Protein AF-A0A6C0LJW7-F1 (afdb_monomer_lite)

Radius of gyration: 18.23 Å; chains: 1; bounding box: 41×40×57 Å

Foldseek 3Di:
DDPVVVVVVVVVCVVPWPLVVLVVQLVQCVVQADLVLLLVLLQLLVQLVVVQDDPPSVVVNVVLNVVLVLLSCVVRAPQKDQDDDQLFGIDHVNATEHEEEDAAQDKTASDQAPPDDPDDRDPLPHKYKYFYSDWDQNDPAADPPPPDPDPDDDGSRDTQAGWIFIFTSVCCVPPFDADDDPGHRGMTHSVNVSVRSVVRVVSVSIDGRDNHPDNDNDDPVPSND

Sequence (225 aa):
MCQKSALILQNWWRRTSNIRELRKIHRYLSTSLSNEDLQDLSNKCHSITKHCKGDGAGLSGGTLIDMLLCCFLKEKLPLYCDYHDGESDMKICDIPLSQKKINGKSTIALDWSKNETTTSREHFTSDILIINLKTEKWWKKNPIQTKTNSNVKTTYNDTVPSGIYIIDKQFCKYFVKLSSNNKTNTLIESQYVYRMIKRSISQNLCIDLPAPNKSLVFNILNAFS

Organism: NCBI:txid1070528

Structure (mmCIF, N/CA/C/O backbone):
data_AF-A0A6C0LJW7-F1
#
_entry.id   AF-A0A6C0LJW7-F1
#
loop_
_atom_site.group_PDB
_atom_site.id
_atom_site.type_symbol
_atom_site.label_atom_id
_atom_site.label_alt_id
_atom_site.label_comp_id
_atom_site.label_asym_id
_atom_site.label_entity_id
_atom_site.label_seq_id
_atom_site.pdbx_PDB_ins_code
_atom_site.Cartn_x
_atom_site.Cartn_y
_atom_site.Cartn_z
_atom_site.occupancy
_atom_site.B_iso_or_equiv
_atom_site.auth_seq_id
_atom_site.auth_comp_id
_atom_site.auth_asym_id
_atom_site.auth_atom_id
_atom_site.pdbx_PDB_model_num
ATOM 1 N N . MET A 1 1 ? 2.694 13.597 -30.419 1.00 46.94 1 MET A N 1
ATOM 2 C CA . MET A 1 1 ? 2.384 12.148 -30.370 1.00 46.94 1 MET A CA 1
ATOM 3 C C . MET A 1 1 ? 0.874 11.974 -30.388 1.00 46.94 1 MET A C 1
ATOM 5 O O . MET A 1 1 ? 0.179 12.730 -29.726 1.00 46.94 1 MET A O 1
ATOM 9 N N . CYS A 1 2 ? 0.395 11.075 -31.247 1.00 43.31 2 CYS A N 1
ATOM 10 C CA . CYS A 1 2 ? -0.914 11.099 -31.902 1.00 43.31 2 CYS A CA 1
ATOM 11 C C . CYS A 1 2 ? -2.076 10.643 -30.995 1.00 43.31 2 CYS A C 1
ATOM 13 O O . CYS A 1 2 ? -1.965 9.625 -30.314 1.00 43.31 2 CYS A O 1
ATOM 15 N N . GLN A 1 3 ? -3.212 11.354 -31.027 1.00 47.19 3 GLN A N 1
ATOM 16 C CA . GLN A 1 3 ? -4.435 11.038 -30.263 1.00 47.19 3 GLN A CA 1
ATOM 17 C C . GLN A 1 3 ? -4.910 9.583 -30.445 1.00 47.19 3 GLN A C 1
ATOM 19 O O . GLN A 1 3 ? -5.425 8.991 -29.499 1.00 47.19 3 GLN A O 1
ATOM 24 N N . LYS A 1 4 ? -4.662 8.965 -31.611 1.00 45.06 4 LYS A N 1
ATOM 25 C CA . LYS A 1 4 ? -4.960 7.543 -31.866 1.00 45.06 4 LYS A CA 1
ATOM 26 C C . LYS A 1 4 ? -4.198 6.595 -30.934 1.00 45.06 4 LYS A C 1
ATOM 28 O O . LYS A 1 4 ? -4.789 5.653 -30.420 1.00 45.06 4 LYS A O 1
ATOM 33 N N . SER A 1 5 ? -2.920 6.861 -30.658 1.00 54.28 5 SER A N 1
ATOM 34 C CA . SER A 1 5 ? -2.103 6.039 -29.754 1.00 54.28 5 SER A CA 1
ATOM 35 C C . SER A 1 5 ? -2.593 6.134 -28.306 1.00 54.28 5 SER A C 1
ATOM 37 O O . SER A 1 5 ? -2.631 5.129 -27.604 1.00 54.28 5 SER A O 1
ATOM 39 N N . ALA A 1 6 ? -3.034 7.320 -27.873 1.00 57.59 6 ALA A N 1
ATOM 40 C CA . ALA A 1 6 ? -3.607 7.530 -26.543 1.00 57.59 6 ALA A CA 1
ATOM 41 C C . ALA A 1 6 ? -4.964 6.823 -26.371 1.00 57.59 6 ALA A C 1
ATOM 43 O O . ALA A 1 6 ? -5.229 6.261 -25.312 1.00 57.59 6 ALA A O 1
ATOM 44 N N . LEU A 1 7 ? -5.794 6.803 -27.419 1.00 52.91 7 LEU A N 1
ATOM 45 C CA . LEU A 1 7 ? -7.098 6.132 -27.420 1.00 52.91 7 LEU A CA 1
ATOM 46 C C . LEU A 1 7 ? -6.956 4.602 -27.446 1.00 52.91 7 LEU A C 1
ATOM 48 O O . LEU A 1 7 ? -7.665 3.901 -26.728 1.00 52.91 7 LEU A O 1
ATOM 52 N N . ILE A 1 8 ? -5.993 4.083 -28.217 1.00 57.12 8 ILE A N 1
ATOM 53 C CA . ILE A 1 8 ? -5.628 2.658 -28.224 1.00 57.12 8 ILE A CA 1
ATOM 54 C C . ILE A 1 8 ? -5.093 2.245 -26.852 1.00 57.12 8 ILE A C 1
ATOM 56 O O . ILE A 1 8 ? -5.547 1.242 -26.312 1.00 57.12 8 ILE A O 1
ATOM 60 N N . LEU A 1 9 ? -4.206 3.046 -26.248 1.00 57.34 9 LEU A N 1
ATOM 61 C CA . LEU A 1 9 ? -3.734 2.819 -24.884 1.00 57.34 9 LEU A CA 1
ATOM 62 C C . LEU A 1 9 ? -4.895 2.843 -23.888 1.00 57.34 9 LEU A C 1
ATOM 64 O O . LEU A 1 9 ? -5.023 1.905 -23.118 1.00 57.34 9 LEU A O 1
ATOM 68 N N . GLN A 1 10 ? -5.774 3.848 -23.907 1.00 61.75 10 GLN A N 1
ATOM 69 C CA . GLN A 1 10 ? -6.934 3.903 -23.006 1.00 61.75 10 GLN A CA 1
ATOM 70 C C . GLN A 1 10 ? -7.866 2.696 -23.159 1.00 61.75 10 GLN A C 1
ATOM 72 O O . GLN A 1 10 ? -8.328 2.154 -22.156 1.00 61.75 10 GLN A O 1
ATOM 77 N N . ASN A 1 11 ? -8.142 2.266 -24.390 1.00 57.81 11 ASN A N 1
ATOM 78 C CA . ASN A 1 11 ? -8.988 1.105 -24.655 1.00 57.81 11 ASN A CA 1
ATOM 79 C C . ASN A 1 11 ? -8.312 -0.201 -24.240 1.00 57.81 11 ASN A C 1
ATOM 81 O O . ASN A 1 11 ? -8.975 -1.084 -23.702 1.00 57.81 11 ASN A O 1
ATOM 85 N N . TRP A 1 12 ? -7.001 -0.310 -24.445 1.00 61.94 12 TRP A N 1
ATOM 86 C CA . TRP A 1 12 ? -6.202 -1.423 -23.957 1.00 61.94 12 TRP A CA 1
ATOM 87 C C . TRP A 1 12 ? -6.199 -1.451 -22.420 1.00 61.94 12 TRP A C 1
ATOM 89 O O . TRP A 1 12 ? -6.605 -2.456 -21.852 1.00 61.94 12 TRP A O 1
ATOM 99 N N . TRP A 1 13 ? -5.935 -0.322 -21.749 1.00 61.53 13 TRP A N 1
ATOM 100 C CA . TRP A 1 13 ? -6.026 -0.173 -20.289 1.00 61.53 13 TRP A CA 1
ATOM 101 C C . TRP A 1 13 ? -7.398 -0.553 -19.741 1.00 61.53 13 TRP A C 1
ATOM 103 O O . TRP A 1 13 ? -7.478 -1.246 -18.737 1.00 61.53 13 TRP A O 1
ATOM 113 N N . ARG A 1 14 ? -8.494 -0.139 -20.389 1.00 61.62 14 ARG A N 1
ATOM 114 C CA . ARG A 1 14 ? -9.849 -0.540 -19.970 1.00 61.62 14 ARG A CA 1
ATOM 115 C C . ARG A 1 14 ? -10.071 -2.052 -20.046 1.00 61.62 14 ARG A C 1
ATOM 117 O O . ARG A 1 14 ? -10.890 -2.560 -19.291 1.00 61.62 14 ARG A O 1
ATOM 124 N N . ARG A 1 15 ? -9.382 -2.745 -20.957 1.00 59.69 15 ARG A N 1
ATOM 125 C CA . ARG A 1 15 ? -9.491 -4.197 -21.159 1.00 59.69 15 ARG A CA 1
ATOM 126 C C . ARG A 1 15 ? -8.525 -4.998 -20.287 1.00 59.69 15 ARG A C 1
ATOM 128 O O . ARG A 1 15 ? -8.832 -6.142 -19.985 1.00 59.69 15 ARG A O 1
ATOM 135 N N . THR A 1 16 ? -7.387 -4.422 -19.901 1.00 62.44 16 THR A N 1
ATOM 136 C CA . THR A 1 16 ? -6.337 -5.118 -19.139 1.00 62.44 16 THR A CA 1
ATOM 137 C C . THR A 1 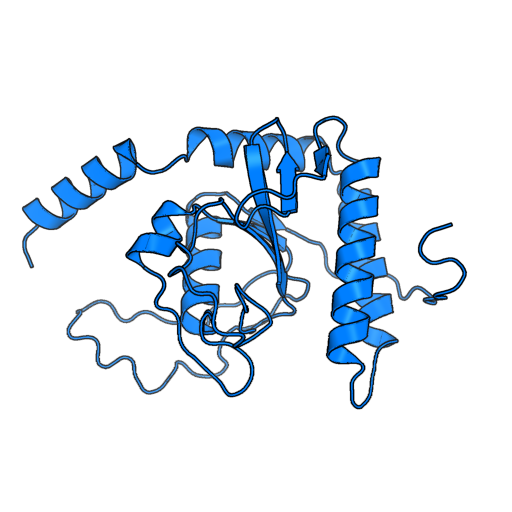16 ? -6.273 -4.733 -17.668 1.00 62.44 16 THR A C 1
ATOM 139 O O . THR A 1 16 ? -5.794 -5.533 -16.872 1.00 62.44 16 THR A O 1
ATOM 142 N N . SER A 1 17 ? -6.775 -3.556 -17.276 1.00 66.81 17 SER A N 1
ATOM 143 C CA . SER A 1 17 ? -6.827 -3.173 -15.863 1.00 66.81 17 SER A CA 1
ATOM 144 C C . SER A 1 17 ? -7.862 -4.010 -15.129 1.00 66.81 17 SER A C 1
ATOM 146 O O . SER A 1 17 ? -9.038 -4.035 -15.513 1.00 66.81 17 SER A O 1
ATOM 148 N N . ASN A 1 18 ? -7.460 -4.611 -14.016 1.00 80.75 18 ASN A N 1
ATOM 149 C CA . ASN A 1 18 ? -8.351 -5.399 -13.176 1.00 80.75 18 ASN A CA 1
ATOM 150 C C . ASN A 1 18 ? -9.152 -4.524 -12.194 1.00 80.75 18 ASN A C 1
ATOM 152 O O . ASN A 1 18 ? -9.339 -4.826 -11.017 1.00 80.75 18 ASN A O 1
ATOM 156 N N . ILE A 1 19 ? -9.623 -3.370 -12.673 1.00 87.81 19 ILE A N 1
ATOM 157 C CA . ILE A 1 19 ? -10.167 -2.306 -11.824 1.00 87.81 19 ILE A CA 1
ATOM 158 C C . ILE A 1 19 ? -11.397 -2.750 -11.021 1.00 87.81 19 ILE A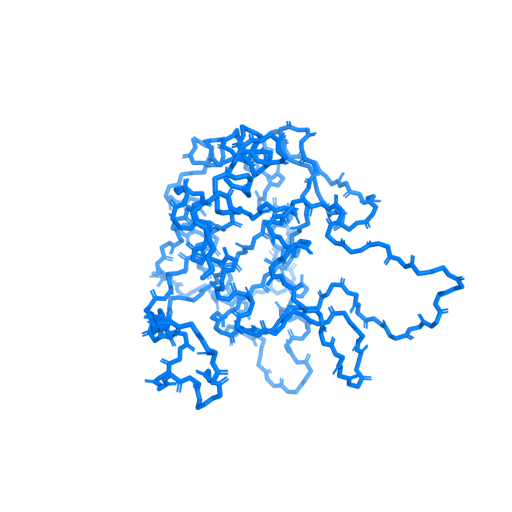 C 1
ATOM 160 O O . ILE A 1 19 ? -11.688 -2.189 -9.966 1.00 87.81 19 ILE A O 1
ATOM 164 N N . ARG A 1 20 ? -12.138 -3.751 -11.512 1.00 91.25 20 ARG A N 1
ATOM 165 C CA . ARG A 1 20 ? -13.297 -4.313 -10.813 1.00 91.25 20 ARG A CA 1
ATOM 166 C C . ARG A 1 20 ? -12.874 -5.058 -9.549 1.00 91.25 20 ARG A C 1
ATOM 168 O O . ARG A 1 20 ? -13.506 -4.859 -8.515 1.00 91.25 20 ARG A O 1
ATOM 175 N N . GLU A 1 21 ? -11.825 -5.870 -9.623 1.00 94.38 21 GLU A N 1
ATOM 176 C CA . GLU A 1 21 ? -11.289 -6.598 -8.470 1.00 94.38 21 GLU A CA 1
ATOM 177 C C . GLU A 1 21 ? -10.650 -5.644 -7.462 1.00 94.38 21 GLU A C 1
ATOM 179 O O . GLU A 1 21 ? -10.971 -5.711 -6.278 1.00 94.38 21 GLU A O 1
ATOM 184 N N . LEU A 1 22 ? -9.883 -4.651 -7.923 1.00 96.19 22 LEU A N 1
ATOM 185 C CA . LEU A 1 22 ? -9.313 -3.639 -7.023 1.00 96.19 22 LEU A CA 1
ATOM 186 C C . LEU A 1 22 ? -10.398 -2.846 -6.284 1.00 96.19 22 LEU A C 1
ATOM 188 O O . LEU A 1 22 ? -10.276 -2.578 -5.092 1.00 96.19 22 LEU A O 1
ATOM 192 N N . ARG A 1 23 ? -11.503 -2.512 -6.965 1.00 96.81 23 ARG A N 1
ATOM 193 C CA . ARG A 1 23 ? -12.669 -1.875 -6.331 1.00 96.81 23 ARG A CA 1
ATOM 194 C C . ARG A 1 23 ? -13.400 -2.800 -5.362 1.00 96.81 23 ARG A C 1
ATOM 196 O O . ARG A 1 23 ? -13.980 -2.303 -4.401 1.00 96.81 23 ARG A O 1
ATOM 203 N N . LYS A 1 24 ? -13.403 -4.114 -5.609 1.00 97.56 24 LYS A N 1
ATOM 204 C CA . LYS A 1 24 ? -13.954 -5.113 -4.679 1.00 97.56 24 LYS A CA 1
ATOM 205 C C . LYS A 1 24 ? -13.145 -5.110 -3.382 1.00 97.56 24 LYS A C 1
ATOM 207 O O . LYS A 1 24 ? -13.746 -4.980 -2.322 1.00 97.56 24 LYS A O 1
ATOM 212 N N . ILE A 1 25 ? -11.813 -5.161 -3.481 1.00 97.88 25 ILE A N 1
ATOM 213 C CA . ILE A 1 25 ? -10.903 -5.068 -2.328 1.00 97.88 25 ILE A CA 1
ATOM 214 C C . ILE A 1 25 ? -11.101 -3.737 -1.599 1.00 97.88 25 ILE A C 1
ATOM 216 O O . ILE A 1 25 ? -11.331 -3.736 -0.395 1.00 97.88 25 ILE A O 1
ATOM 220 N N . HIS A 1 26 ? -11.063 -2.613 -2.326 1.00 98.25 26 HIS A N 1
ATOM 221 C CA . HIS A 1 26 ? -11.232 -1.275 -1.748 1.00 98.25 26 HIS A CA 1
ATOM 222 C C . HIS A 1 26 ? -12.528 -1.167 -0.953 1.00 98.25 26 HIS A C 1
ATOM 224 O O . HIS A 1 26 ? -12.493 -0.840 0.228 1.00 98.25 26 HIS A O 1
ATOM 230 N N . ARG A 1 27 ? -13.658 -1.528 -1.574 1.00 98.19 27 ARG A N 1
ATOM 231 C CA . ARG A 1 27 ? -14.965 -1.501 -0.917 1.00 98.19 27 ARG A CA 1
ATOM 232 C C . ARG A 1 27 ? -14.972 -2.368 0.333 1.00 98.19 27 ARG A C 1
ATOM 234 O O . ARG A 1 27 ? -15.450 -1.905 1.357 1.00 98.19 27 ARG A O 1
ATOM 241 N N . TYR A 1 28 ? -14.458 -3.592 0.235 1.00 98.38 28 TYR A N 1
ATOM 242 C CA . TYR A 1 28 ? -14.438 -4.525 1.354 1.00 98.38 28 TYR A CA 1
ATOM 243 C C . TYR A 1 28 ? -13.650 -3.959 2.537 1.00 98.38 28 TYR A C 1
ATOM 245 O O . TYR A 1 28 ? -14.194 -3.854 3.631 1.00 98.38 28 TYR A O 1
ATOM 253 N N . LEU A 1 29 ? -12.426 -3.483 2.295 1.00 97.88 29 LEU A N 1
ATOM 254 C CA . LEU A 1 29 ? -11.612 -2.826 3.316 1.00 97.88 29 LEU A CA 1
ATOM 255 C C . LEU A 1 29 ? -12.327 -1.608 3.921 1.00 97.88 29 LEU A C 1
ATOM 257 O O . LEU A 1 29 ? -12.378 -1.485 5.139 1.00 97.88 29 LEU A O 1
ATOM 261 N N . SER A 1 30 ? -12.922 -0.740 3.095 1.00 97.25 30 SER A N 1
ATOM 262 C CA . SER A 1 30 ? -13.644 0.451 3.571 1.00 97.25 30 SER A CA 1
ATOM 263 C C . SER A 1 30 ? -14.890 0.132 4.398 1.00 97.25 30 SER A C 1
ATOM 265 O O . SER A 1 30 ? -15.284 0.946 5.224 1.00 97.25 30 SER A O 1
ATOM 267 N N . THR A 1 31 ? -15.539 -1.012 4.168 1.00 97.06 31 THR A N 1
ATOM 268 C CA . THR A 1 31 ? -16.729 -1.424 4.932 1.00 97.06 31 THR A CA 1
ATOM 269 C C . THR A 1 31 ? -16.401 -2.269 6.157 1.00 97.06 31 THR A C 1
ATOM 271 O O . THR A 1 31 ? -17.203 -2.317 7.082 1.00 97.06 31 THR A O 1
ATOM 274 N N . SER A 1 32 ? -15.262 -2.965 6.150 1.00 97.69 32 SER A N 1
ATOM 275 C CA . SER A 1 32 ? -14.865 -3.885 7.220 1.00 97.69 32 SER A CA 1
ATOM 276 C C . SER A 1 32 ? -13.960 -3.245 8.266 1.00 97.69 32 SER A C 1
ATOM 278 O O . SER A 1 32 ? -13.944 -3.712 9.397 1.00 97.69 32 SER A O 1
ATOM 280 N N . LEU A 1 33 ? -13.216 -2.194 7.913 1.00 97.44 33 LEU A N 1
ATOM 281 C CA . LEU A 1 33 ? -12.341 -1.486 8.844 1.00 97.44 33 LEU A CA 1
ATOM 282 C C . LEU A 1 33 ? -13.031 -0.220 9.344 1.00 97.44 33 LEU A C 1
ATOM 284 O O . LEU A 1 33 ? -13.301 0.697 8.567 1.00 97.44 33 LEU A O 1
ATOM 288 N N . SER A 1 34 ? -13.297 -0.156 10.646 1.00 97.12 34 SER A N 1
ATOM 289 C CA . SER A 1 34 ? -13.817 1.060 11.264 1.00 97.12 34 SER A CA 1
ATOM 290 C C . SER A 1 34 ? -12.721 2.123 11.410 1.00 97.12 34 SER A C 1
ATOM 292 O O . SER A 1 34 ? -11.521 1.837 11.374 1.00 97.12 34 SER A O 1
ATOM 294 N N . ASN A 1 35 ? -13.127 3.372 11.651 1.00 96.31 35 ASN A N 1
ATOM 295 C CA . ASN A 1 35 ? -12.178 4.437 11.987 1.00 96.31 35 ASN A CA 1
ATOM 296 C C . ASN A 1 35 ? -11.377 4.121 13.261 1.00 96.31 35 ASN A C 1
ATOM 298 O O . ASN A 1 35 ? -10.219 4.521 13.362 1.00 96.31 35 ASN A O 1
ATOM 302 N N . GLU A 1 36 ? -11.969 3.402 14.220 1.00 96.81 36 GLU A N 1
ATOM 303 C CA . GLU A 1 36 ? -11.284 2.980 15.445 1.00 96.81 36 GLU A CA 1
ATOM 304 C C . GLU A 1 36 ? -10.198 1.942 15.147 1.00 96.81 36 GLU A C 1
ATOM 306 O O . GLU A 1 36 ? -9.080 2.084 15.641 1.00 96.81 36 GLU A O 1
ATOM 311 N N . ASP A 1 37 ? -10.476 0.974 14.267 1.00 96.69 37 ASP A N 1
ATOM 312 C CA . ASP A 1 37 ? -9.492 -0.024 13.827 1.00 96.69 37 ASP A CA 1
ATOM 313 C C . ASP A 1 37 ? -8.306 0.642 13.113 1.00 96.69 37 ASP A C 1
ATOM 315 O O . ASP A 1 37 ? -7.143 0.350 13.399 1.00 96.69 37 ASP A O 1
ATOM 319 N N . LEU A 1 38 ? -8.586 1.587 12.209 1.00 97.19 38 LEU A N 1
ATOM 320 C CA . LEU A 1 38 ? -7.553 2.339 11.491 1.00 97.19 38 LEU A CA 1
ATOM 321 C C . LEU A 1 38 ? -6.735 3.235 12.436 1.00 97.19 38 LEU A C 1
ATOM 323 O O . LEU A 1 38 ? -5.521 3.383 12.268 1.00 97.19 38 LEU A O 1
ATOM 327 N N . GLN A 1 39 ? -7.376 3.820 13.449 1.00 96.88 39 GLN A N 1
ATOM 328 C CA . GLN A 1 39 ? -6.701 4.623 14.465 1.00 96.88 39 GLN A CA 1
ATOM 329 C C . GLN A 1 39 ? -5.795 3.775 15.362 1.00 96.88 39 GLN A C 1
ATOM 331 O O . GLN A 1 39 ? -4.670 4.195 15.656 1.00 96.88 39 GLN A O 1
ATOM 336 N N . ASP A 1 40 ? -6.259 2.599 15.782 1.00 94.50 40 ASP A N 1
ATOM 337 C CA . ASP A 1 40 ? -5.474 1.643 16.559 1.00 94.50 40 ASP A CA 1
ATOM 338 C C . ASP A 1 40 ? -4.252 1.161 15.768 1.00 94.50 40 ASP A C 1
ATOM 340 O O . ASP A 1 40 ? -3.122 1.247 16.261 1.00 94.50 40 ASP A O 1
ATOM 344 N N . LEU A 1 41 ? -4.446 0.788 14.499 1.00 95.31 41 LEU A N 1
ATOM 345 C CA . LEU A 1 41 ? -3.353 0.403 13.611 1.00 95.31 41 LEU A CA 1
ATOM 346 C C . LEU A 1 41 ? -2.306 1.520 13.484 1.00 95.31 41 LEU A C 1
ATOM 348 O O . LEU A 1 41 ? -1.104 1.274 13.621 1.00 95.31 41 LEU A O 1
ATOM 352 N N . SER A 1 42 ? -2.753 2.759 13.261 1.00 95.56 42 SER A N 1
ATOM 353 C CA . SER A 1 42 ? -1.883 3.938 13.167 1.00 95.56 42 SER A CA 1
ATOM 354 C C . SER A 1 42 ? -1.052 4.144 14.439 1.00 95.56 42 SER A C 1
ATOM 356 O O . SER A 1 42 ? 0.172 4.301 14.374 1.00 95.56 42 SER A O 1
ATOM 358 N N . ASN A 1 43 ? -1.685 4.054 15.613 1.00 94.62 43 ASN A N 1
ATOM 359 C CA . ASN A 1 43 ? -1.020 4.197 16.909 1.00 94.62 43 ASN A CA 1
ATOM 360 C C . ASN A 1 43 ? 0.014 3.082 17.160 1.00 94.62 43 ASN A C 1
ATOM 362 O O . ASN A 1 43 ? 1.133 3.369 17.603 1.00 94.62 43 ASN A O 1
ATOM 366 N N . LYS A 1 44 ? -0.318 1.823 16.842 1.00 93.38 44 LYS A N 1
ATOM 367 C CA . LYS A 1 44 ? 0.587 0.670 16.991 1.00 93.38 44 LYS A CA 1
ATOM 368 C C . LYS A 1 44 ? 1.800 0.775 16.062 1.00 93.38 44 LYS A C 1
ATOM 370 O O . LYS A 1 44 ? 2.939 0.701 16.528 1.00 93.38 44 LYS A O 1
ATOM 375 N N . CYS A 1 45 ? 1.584 1.060 14.777 1.00 93.12 45 CYS A N 1
ATOM 376 C CA . CYS A 1 45 ? 2.656 1.280 13.799 1.00 93.12 45 CYS A CA 1
ATOM 377 C C . CYS A 1 45 ? 3.583 2.441 14.194 1.00 93.12 45 CYS A C 1
ATOM 379 O O . CYS A 1 45 ? 4.812 2.344 14.073 1.00 93.12 45 CYS A O 1
ATOM 381 N N . HIS A 1 46 ? 3.007 3.541 14.688 1.00 91.88 46 HIS A N 1
ATOM 382 C CA . HIS A 1 46 ? 3.772 4.685 15.173 1.00 91.88 46 HIS A CA 1
ATOM 383 C C . HIS A 1 46 ? 4.639 4.316 16.385 1.00 91.88 46 HIS A C 1
ATOM 385 O O . HIS A 1 46 ? 5.811 4.692 16.439 1.00 91.88 46 HIS A O 1
ATOM 391 N N . SER A 1 47 ? 4.093 3.542 17.325 1.00 91.06 47 SER A N 1
ATOM 392 C CA . SER A 1 47 ? 4.821 3.075 18.507 1.00 91.06 47 SER A CA 1
ATOM 393 C C . SER A 1 47 ? 6.023 2.195 18.138 1.00 91.06 47 SER A C 1
ATOM 395 O O . SER A 1 47 ? 7.136 2.475 18.592 1.00 91.06 47 SER A O 1
ATOM 397 N N . ILE A 1 48 ? 5.849 1.230 17.223 1.00 90.69 48 ILE A N 1
ATOM 398 C CA . ILE A 1 48 ? 6.954 0.398 16.709 1.00 90.69 48 ILE A CA 1
ATOM 399 C C . ILE A 1 48 ? 8.029 1.277 16.062 1.00 90.69 48 ILE A C 1
ATOM 401 O O . ILE A 1 48 ? 9.205 1.187 16.407 1.00 90.69 48 ILE A O 1
ATOM 405 N N . THR A 1 49 ? 7.626 2.188 15.172 1.00 88.31 49 THR A N 1
ATOM 406 C CA . THR A 1 49 ? 8.555 3.094 14.473 1.00 88.31 49 THR A CA 1
ATOM 407 C C . THR A 1 49 ? 9.334 3.986 15.448 1.00 88.31 49 THR A C 1
ATOM 409 O O . THR A 1 49 ? 10.497 4.310 15.213 1.00 88.31 49 THR A O 1
ATOM 412 N N . LYS A 1 50 ? 8.711 4.397 16.559 1.00 87.19 50 LYS A N 1
ATOM 413 C CA . LYS A 1 50 ? 9.350 5.214 17.598 1.00 87.19 50 LYS A CA 1
ATOM 414 C C . LYS A 1 50 ? 10.326 4.407 18.458 1.00 87.19 50 LYS A C 1
ATOM 416 O O . LYS A 1 50 ? 11.314 4.986 18.912 1.00 87.19 50 LYS A O 1
ATOM 421 N N . HIS A 1 51 ? 10.045 3.127 18.691 1.00 85.81 51 HIS A N 1
ATOM 422 C CA . HIS A 1 51 ? 10.852 2.245 19.532 1.00 85.81 51 HIS A CA 1
ATOM 423 C C . HIS A 1 51 ? 12.055 1.655 18.778 1.00 85.81 51 HIS A C 1
ATOM 425 O O . HIS A 1 51 ? 13.166 1.640 19.301 1.00 85.81 51 HIS A O 1
ATOM 431 N N . CYS A 1 52 ? 11.868 1.238 17.524 1.00 83.94 52 CYS A N 1
ATOM 432 C CA . CYS A 1 52 ? 12.922 0.669 16.684 1.00 83.94 52 CYS A CA 1
ATOM 433 C C . CYS A 1 52 ? 13.819 1.767 16.081 1.00 83.94 52 CYS A C 1
ATOM 435 O O . CYS A 1 52 ? 13.667 2.145 14.918 1.00 83.94 52 CYS A O 1
ATOM 437 N N . LYS A 1 53 ? 14.765 2.281 16.875 1.00 80.69 53 LYS A N 1
ATOM 438 C CA . LYS A 1 53 ? 15.771 3.279 16.466 1.00 80.69 53 LYS A CA 1
ATOM 439 C C . LYS A 1 53 ? 17.192 2.718 16.572 1.00 80.69 53 LYS A C 1
ATOM 441 O O . LYS A 1 53 ? 17.453 1.873 17.419 1.00 80.69 53 LYS A O 1
ATOM 446 N N . GLY A 1 54 ? 18.105 3.242 15.754 1.00 75.31 54 GLY A N 1
ATOM 447 C CA . GLY A 1 54 ? 19.522 2.854 15.733 1.00 75.31 54 GLY A CA 1
ATOM 4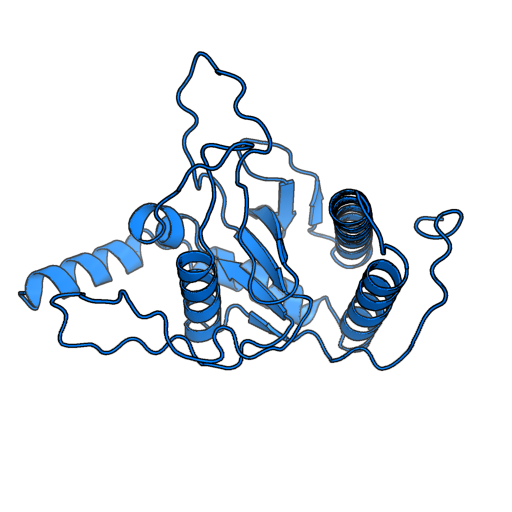48 C C . GLY A 1 54 ? 19.917 2.049 14.493 1.00 75.31 54 GLY A C 1
ATOM 449 O O . GLY A 1 54 ? 19.090 1.783 13.615 1.00 75.31 54 GLY A O 1
ATOM 450 N N . ASP A 1 55 ? 21.195 1.680 14.418 1.00 67.62 55 ASP A N 1
ATOM 451 C CA . ASP A 1 55 ? 21.738 0.908 13.300 1.00 67.62 55 ASP A CA 1
ATOM 452 C C . ASP A 1 55 ? 21.123 -0.498 13.254 1.00 67.62 55 ASP A C 1
ATOM 454 O O . ASP A 1 55 ? 20.948 -1.162 14.271 1.00 67.62 55 ASP A O 1
ATOM 458 N N . GLY A 1 56 ? 20.718 -0.940 12.060 1.00 66.56 56 GLY A N 1
ATOM 459 C CA . GLY A 1 56 ? 20.035 -2.226 11.855 1.00 66.56 56 GLY A CA 1
ATOM 460 C C . GLY A 1 56 ? 18.544 -2.250 12.232 1.00 66.56 56 GLY A C 1
ATOM 461 O O . GLY A 1 56 ? 17.804 -3.082 11.709 1.00 66.56 56 GLY A O 1
ATOM 462 N N . ALA A 1 57 ? 18.055 -1.291 13.028 1.00 75.94 57 ALA A N 1
ATOM 463 C CA . ALA A 1 57 ? 16.670 -1.269 13.518 1.00 75.94 57 ALA A CA 1
ATOM 464 C C . ALA A 1 57 ? 15.609 -1.076 12.416 1.00 75.94 57 ALA A C 1
ATOM 466 O O . ALA A 1 57 ? 14.443 -1.419 12.610 1.00 75.94 57 ALA A O 1
ATOM 467 N N . GLY A 1 58 ? 16.000 -0.556 11.247 1.00 74.62 58 GLY A N 1
ATOM 468 C CA . GLY A 1 58 ? 15.091 -0.343 10.118 1.00 74.62 58 GLY A CA 1
ATOM 469 C C . GLY A 1 58 ? 14.492 -1.635 9.554 1.00 74.62 58 GLY A C 1
ATOM 470 O O . GLY A 1 58 ? 13.314 -1.644 9.203 1.00 74.62 58 GLY A O 1
ATOM 471 N N . LEU A 1 59 ? 15.270 -2.726 9.503 1.00 78.31 59 LEU A N 1
ATOM 472 C CA . LEU A 1 59 ? 14.775 -4.034 9.053 1.00 78.31 59 LEU A CA 1
ATOM 473 C C . LEU A 1 59 ? 13.867 -4.661 10.111 1.00 78.31 59 LEU A C 1
ATOM 475 O O . LEU A 1 59 ? 12.748 -5.039 9.789 1.00 78.31 59 LEU A O 1
ATOM 479 N N . SER A 1 60 ? 14.294 -4.671 11.376 1.00 83.00 60 SER A N 1
ATOM 480 C CA . SER A 1 60 ? 13.504 -5.230 12.478 1.00 83.00 60 SER A CA 1
ATOM 481 C C . SER A 1 60 ? 12.167 -4.503 12.663 1.00 83.00 60 SER A C 1
ATOM 483 O O . SER A 1 60 ? 11.127 -5.141 12.781 1.00 83.00 60 SER A O 1
ATOM 485 N N . GLY A 1 61 ? 12.158 -3.165 12.609 1.00 85.69 61 GLY A N 1
ATOM 486 C CA . GLY A 1 61 ? 10.919 -2.378 12.610 1.00 85.69 61 GLY A CA 1
ATOM 487 C C . GLY A 1 61 ? 10.096 -2.544 11.325 1.00 85.69 61 GLY A C 1
ATOM 488 O O . GLY A 1 61 ? 8.883 -2.352 11.328 1.00 85.69 61 GLY A O 1
ATOM 489 N N . GLY A 1 62 ? 10.741 -2.908 10.212 1.00 86.25 62 GLY A N 1
ATOM 490 C CA . GLY A 1 62 ? 10.113 -3.459 9.008 1.00 86.25 62 GLY A CA 1
ATOM 491 C C . GLY A 1 62 ? 9.249 -4.665 9.338 1.00 86.25 62 GLY A C 1
ATOM 492 O O . GLY A 1 62 ? 8.025 -4.571 9.312 1.00 86.25 62 GLY A O 1
ATOM 493 N N . THR A 1 63 ? 9.922 -5.735 9.747 1.00 88.44 63 THR A N 1
ATOM 494 C CA . THR A 1 63 ? 9.344 -7.043 10.048 1.00 88.44 63 THR A CA 1
ATOM 495 C C . THR A 1 63 ? 8.256 -6.984 11.114 1.00 88.44 63 THR A C 1
ATOM 497 O O . THR A 1 63 ? 7.196 -7.564 10.922 1.00 88.44 63 THR A O 1
ATOM 500 N N . LEU A 1 64 ? 8.462 -6.249 12.213 1.00 90.50 64 LEU A N 1
ATOM 501 C CA . LEU A 1 64 ? 7.456 -6.134 13.276 1.00 90.50 64 LEU A CA 1
ATOM 502 C C . LEU A 1 64 ? 6.161 -5.476 12.790 1.00 90.50 64 LEU A C 1
ATOM 504 O O . LEU A 1 64 ? 5.075 -5.874 13.204 1.00 90.50 64 LEU A O 1
ATOM 508 N N . ILE A 1 65 ? 6.268 -4.477 11.911 1.00 91.50 65 ILE A N 1
ATOM 509 C CA . ILE A 1 65 ? 5.091 -3.841 11.318 1.00 91.50 65 ILE A CA 1
ATOM 510 C C . ILE A 1 65 ? 4.419 -4.793 10.330 1.00 91.50 65 ILE A C 1
ATOM 512 O O . ILE A 1 65 ? 3.199 -4.883 10.340 1.00 91.50 65 ILE A O 1
ATOM 516 N N . ASP A 1 66 ? 5.182 -5.522 9.516 1.00 89.81 66 ASP A N 1
ATOM 517 C CA . ASP A 1 66 ? 4.605 -6.492 8.580 1.00 89.81 66 ASP A CA 1
ATOM 518 C C . ASP A 1 66 ? 3.849 -7.604 9.329 1.00 89.81 66 ASP A C 1
ATOM 520 O O . ASP A 1 66 ? 2.718 -7.919 8.968 1.00 89.81 66 ASP A O 1
ATOM 524 N N . MET A 1 67 ? 4.405 -8.112 10.436 1.00 90.31 67 MET A N 1
ATOM 525 C CA . MET A 1 67 ? 3.726 -9.065 11.325 1.00 90.31 67 MET A CA 1
ATOM 526 C C . MET A 1 67 ? 2.447 -8.480 11.935 1.00 90.31 67 MET A C 1
ATOM 528 O O . MET A 1 67 ? 1.397 -9.118 11.883 1.00 90.31 67 MET A O 1
ATOM 532 N N . LEU A 1 68 ? 2.517 -7.256 12.477 1.00 93.12 68 LEU A N 1
ATOM 533 C CA . LEU A 1 68 ? 1.350 -6.550 13.015 1.00 93.12 68 LEU A CA 1
ATOM 534 C C . LEU A 1 68 ? 0.247 -6.421 11.957 1.00 93.12 68 LEU A C 1
ATOM 536 O O . LEU A 1 68 ? -0.922 -6.628 12.267 1.00 93.12 68 LEU A O 1
ATOM 540 N N . LEU A 1 69 ? 0.616 -6.079 10.722 1.00 93.00 69 LEU A N 1
ATOM 541 C CA . LEU A 1 69 ? -0.318 -5.932 9.612 1.00 93.00 69 LEU A CA 1
ATOM 542 C C . LEU A 1 69 ? -0.994 -7.255 9.260 1.00 93.00 69 LEU A C 1
ATOM 544 O O . LEU A 1 69 ? -2.216 -7.277 9.147 1.00 93.00 69 LEU A O 1
ATOM 548 N N . CYS A 1 70 ? -0.241 -8.352 9.156 1.00 92.12 70 CYS A N 1
ATOM 549 C CA . CYS A 1 70 ? -0.823 -9.668 8.893 1.00 92.12 70 CYS A CA 1
ATOM 550 C C . CYS A 1 70 ? -1.806 -10.079 10.000 1.00 92.12 70 CYS A C 1
ATOM 552 O O . CYS A 1 70 ? -2.924 -10.495 9.703 1.00 92.12 70 CYS A O 1
ATOM 554 N N . CYS A 1 71 ? -1.437 -9.903 11.276 1.00 92.94 71 CYS A N 1
ATOM 555 C CA . CYS A 1 71 ? -2.330 -10.180 12.406 1.00 92.94 71 CYS A CA 1
ATOM 556 C C . CYS A 1 71 ? -3.596 -9.315 12.360 1.00 92.94 71 CYS A C 1
ATOM 558 O O . CYS A 1 71 ? -4.701 -9.841 12.463 1.00 92.94 71 CYS A O 1
ATOM 560 N N . PHE A 1 72 ? -3.440 -8.006 12.149 1.00 94.81 72 PHE A N 1
ATOM 561 C CA . PHE A 1 72 ? -4.550 -7.059 12.065 1.00 94.81 72 PHE A CA 1
ATOM 562 C C . PHE A 1 72 ? -5.519 -7.409 10.931 1.00 94.81 72 PHE A C 1
ATOM 564 O O . PHE A 1 72 ? -6.728 -7.463 11.143 1.00 94.81 72 PHE A O 1
ATOM 571 N N . LEU A 1 73 ? -5.004 -7.673 9.726 1.00 95.06 73 LEU A N 1
ATOM 572 C CA . LEU A 1 73 ? -5.839 -8.020 8.578 1.00 95.06 73 LEU A CA 1
ATOM 573 C C . LEU A 1 73 ? -6.556 -9.353 8.807 1.00 95.06 73 LEU A C 1
ATOM 575 O O . LEU A 1 73 ? -7.752 -9.440 8.553 1.00 95.06 73 LEU A O 1
ATOM 579 N N . LYS A 1 74 ? -5.866 -10.357 9.354 1.00 95.19 74 LYS A N 1
ATOM 580 C CA . LYS A 1 74 ? -6.458 -11.659 9.684 1.00 95.19 74 LYS A CA 1
ATOM 581 C C . LYS A 1 74 ? -7.568 -11.564 10.729 1.00 95.19 74 LYS A C 1
ATOM 583 O O . LYS A 1 74 ? -8.577 -12.249 10.602 1.00 95.19 74 LYS A O 1
ATOM 588 N N . GLU A 1 75 ? -7.391 -10.725 11.746 1.00 95.44 75 GLU A N 1
ATOM 589 C CA . GLU A 1 75 ? -8.392 -10.502 12.793 1.00 95.44 75 GLU A CA 1
ATOM 590 C C . GLU A 1 75 ? -9.617 -9.749 12.253 1.00 95.44 75 GLU A C 1
ATOM 592 O O . GLU A 1 75 ? -10.755 -10.117 12.538 1.00 95.44 75 GLU A O 1
ATOM 597 N N . LYS A 1 76 ? -9.394 -8.687 11.470 1.00 96.12 76 LYS A N 1
ATOM 598 C CA . LYS A 1 76 ? -10.455 -7.751 11.068 1.00 96.12 76 LYS A CA 1
ATOM 599 C C . LYS A 1 76 ? -11.171 -8.130 9.778 1.00 96.12 76 LYS A C 1
ATOM 601 O O . LYS A 1 76 ? -12.275 -7.645 9.534 1.00 96.12 76 LYS A O 1
ATOM 606 N N . LEU A 1 77 ? -10.569 -8.965 8.934 1.00 97.00 77 LEU A N 1
ATOM 607 C CA . LEU A 1 77 ? -11.081 -9.271 7.601 1.00 97.00 77 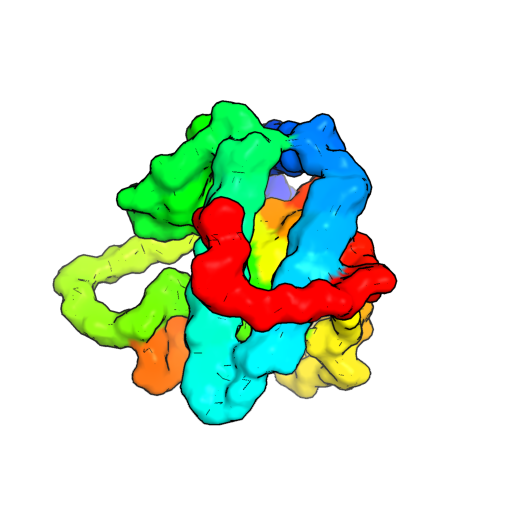LEU A CA 1
ATOM 608 C C . LEU A 1 77 ? -11.364 -10.774 7.455 1.00 97.00 77 LEU A C 1
ATOM 610 O O . LEU A 1 77 ? -10.466 -11.538 7.116 1.00 97.00 77 LEU A O 1
ATOM 614 N N . PRO A 1 78 ? -12.624 -11.222 7.598 1.00 96.69 78 PRO A N 1
ATOM 615 C CA . PRO A 1 78 ? -12.987 -12.630 7.407 1.00 96.69 78 PRO A CA 1
ATOM 616 C C . PRO A 1 78 ? -12.603 -13.242 6.048 1.00 96.69 78 PRO A C 1
ATOM 618 O O . PRO A 1 78 ? -12.474 -14.456 5.934 1.00 96.69 78 PRO A O 1
ATOM 621 N N . LEU A 1 79 ? -12.454 -12.422 5.001 1.00 97.25 79 LEU A N 1
ATOM 622 C CA . LEU A 1 79 ? -12.055 -12.855 3.654 1.00 97.25 79 LEU A CA 1
ATOM 623 C C . LEU A 1 79 ? -10.557 -12.656 3.375 1.00 97.25 79 LEU A C 1
ATOM 625 O O . LEU A 1 79 ? -10.161 -12.648 2.205 1.00 97.25 79 LEU A O 1
ATOM 629 N N . TYR A 1 80 ? -9.754 -12.437 4.415 1.00 97.75 80 TYR A N 1
ATOM 630 C CA . TYR A 1 80 ? -8.299 -12.457 4.347 1.00 97.75 80 TYR A CA 1
ATOM 631 C C . TYR A 1 80 ? -7.774 -13.885 4.527 1.00 97.75 80 TYR A C 1
ATOM 633 O O . TYR A 1 80 ? -8.246 -14.627 5.390 1.00 97.75 80 TYR A O 1
ATOM 641 N N . CYS A 1 81 ? -6.743 -14.250 3.769 1.00 96.50 81 CYS A N 1
ATOM 642 C CA . CYS A 1 81 ? -5.893 -15.389 4.099 1.00 96.50 81 CYS A CA 1
ATOM 643 C C . CYS A 1 81 ? -4.448 -15.178 3.638 1.00 96.50 81 CYS A C 1
ATOM 645 O O . CYS A 1 81 ? -4.185 -14.441 2.684 1.00 96.50 81 CYS A O 1
ATOM 647 N N . ASP A 1 82 ? -3.520 -15.857 4.312 1.00 96.06 82 ASP A N 1
ATOM 648 C CA . ASP A 1 82 ? -2.117 -15.911 3.906 1.00 96.06 82 ASP A CA 1
ATOM 649 C C . ASP A 1 82 ? -2.008 -16.670 2.568 1.00 96.06 82 ASP A C 1
ATOM 651 O O . ASP A 1 82 ? -2.654 -17.706 2.375 1.00 96.06 82 ASP A O 1
ATOM 655 N N . TYR A 1 83 ? -1.230 -16.145 1.619 1.00 95.19 83 TYR A N 1
ATOM 656 C CA . TYR A 1 83 ? -1.109 -16.716 0.275 1.00 95.19 83 TYR A CA 1
ATOM 657 C C . TYR A 1 83 ? 0.266 -16.405 -0.315 1.00 95.19 83 TYR A C 1
ATOM 659 O O . TYR A 1 83 ? 0.528 -15.273 -0.705 1.00 95.19 83 TYR A O 1
ATOM 667 N N . HIS A 1 84 ? 1.128 -17.417 -0.406 1.00 92.19 84 HIS A N 1
ATOM 668 C CA . HIS A 1 84 ? 2.532 -17.266 -0.800 1.00 92.19 84 HIS A CA 1
ATOM 669 C C . HIS A 1 84 ? 2.804 -17.915 -2.158 1.00 92.19 84 HIS A C 1
ATOM 671 O O . HIS A 1 84 ? 3.423 -18.974 -2.246 1.00 92.19 84 HIS A O 1
ATOM 677 N N . ASP A 1 85 ? 2.312 -17.278 -3.218 1.00 89.00 85 ASP A N 1
ATOM 678 C CA . ASP A 1 85 ? 2.530 -17.705 -4.601 1.00 89.00 85 ASP A CA 1
ATOM 679 C C . ASP A 1 85 ? 2.944 -16.516 -5.477 1.00 89.00 85 ASP A C 1
ATOM 681 O O . ASP A 1 85 ? 2.342 -15.433 -5.448 1.00 89.00 85 ASP A O 1
ATOM 685 N N . GLY A 1 86 ? 4.008 -16.716 -6.253 1.00 86.50 86 GLY A N 1
ATOM 686 C CA . GLY A 1 86 ? 4.659 -15.649 -7.004 1.00 86.50 86 GLY A CA 1
ATOM 687 C C . GLY A 1 86 ? 5.153 -14.524 -6.088 1.00 86.50 86 GLY A C 1
ATOM 688 O O . GLY A 1 86 ? 5.966 -14.756 -5.196 1.00 86.50 86 GLY A O 1
ATOM 689 N N . GLU A 1 87 ? 4.720 -13.292 -6.354 1.00 90.38 87 GLU A N 1
ATOM 690 C CA . GLU A 1 87 ? 4.997 -12.107 -5.517 1.00 90.38 87 GLU A CA 1
ATOM 691 C C . GLU A 1 87 ? 3.884 -11.816 -4.497 1.00 90.38 87 GLU A C 1
ATOM 693 O O . GLU A 1 87 ? 3.938 -10.802 -3.802 1.00 90.38 87 GLU A O 1
ATOM 698 N N . SER A 1 88 ? 2.848 -12.653 -4.446 1.00 93.12 88 SER A N 1
ATOM 699 C CA . SER A 1 88 ? 1.713 -12.454 -3.549 1.00 93.12 88 SER A CA 1
ATOM 700 C C . SER A 1 88 ? 2.088 -12.875 -2.131 1.00 93.12 88 SER A C 1
ATOM 702 O O . SER A 1 88 ? 2.748 -13.896 -1.939 1.00 93.12 88 SER A O 1
ATOM 704 N N . ASP A 1 89 ? 1.634 -12.095 -1.155 1.00 93.94 89 ASP A N 1
ATOM 705 C CA . ASP A 1 89 ? 1.816 -12.363 0.274 1.00 93.94 89 ASP A CA 1
ATOM 706 C C . ASP A 1 89 ? 0.502 -12.833 0.927 1.00 93.94 89 ASP A C 1
ATOM 708 O O . ASP A 1 89 ? 0.507 -13.576 1.909 1.00 93.94 89 ASP A O 1
ATOM 712 N N . MET A 1 90 ? -0.635 -12.403 0.370 1.00 96.44 90 MET A N 1
ATOM 713 C CA . MET A 1 90 ? -1.972 -12.622 0.921 1.00 96.44 90 MET A CA 1
ATOM 714 C C . MET A 1 90 ? -3.047 -12.643 -0.170 1.00 96.44 90 MET A C 1
ATOM 716 O O . MET A 1 90 ? -2.819 -12.224 -1.307 1.00 96.44 90 MET A O 1
ATOM 720 N N . LYS A 1 91 ? -4.255 -13.071 0.196 1.00 97.50 91 LYS A N 1
ATOM 721 C CA . LYS A 1 91 ? -5.485 -12.859 -0.572 1.00 97.50 91 LYS A CA 1
ATOM 722 C C . LYS A 1 91 ? -6.489 -12.064 0.246 1.00 97.50 91 LYS A C 1
ATOM 724 O O . LYS A 1 91 ? -6.659 -12.308 1.436 1.00 97.50 91 LYS A O 1
ATOM 729 N N . ILE A 1 92 ? -7.212 -11.165 -0.420 1.00 97.38 92 ILE A N 1
ATOM 730 C CA . ILE A 1 92 ? -8.400 -10.504 0.132 1.00 97.38 92 ILE A CA 1
ATOM 731 C C . ILE A 1 92 ? -9.540 -10.686 -0.863 1.00 97.38 92 ILE A C 1
ATOM 733 O O . ILE A 1 92 ? -9.407 -10.349 -2.038 1.00 97.38 92 ILE A O 1
ATOM 737 N N . CYS A 1 93 ? -10.670 -11.230 -0.409 1.00 96.81 93 CYS A N 1
ATOM 738 C CA . CYS A 1 93 ? -11.797 -11.576 -1.284 1.00 96.81 93 CYS A CA 1
ATOM 739 C C . CYS A 1 93 ? -11.417 -12.531 -2.438 1.00 96.81 93 CYS A C 1
ATOM 741 O O . CYS A 1 93 ? -11.967 -12.390 -3.540 1.00 96.81 93 CYS A O 1
ATOM 743 N N . ASP A 1 94 ? -10.499 -13.467 -2.158 1.00 96.69 94 ASP A N 1
ATOM 744 C CA . ASP A 1 94 ? -9.860 -14.414 -3.092 1.00 96.69 94 ASP A CA 1
ATOM 745 C C . ASP A 1 94 ? -9.009 -13.766 -4.205 1.00 96.69 94 ASP A C 1
ATOM 747 O O . ASP A 1 94 ? -8.652 -14.404 -5.191 1.00 96.69 94 ASP A O 1
ATOM 751 N N . ILE A 1 95 ? -8.643 -12.491 -4.047 1.00 96.56 95 ILE A N 1
ATOM 752 C CA . ILE A 1 95 ? -7.773 -11.776 -4.987 1.00 96.56 95 ILE A CA 1
ATOM 753 C C . ILE A 1 95 ? -6.358 -11.705 -4.393 1.00 96.56 95 ILE A C 1
ATOM 755 O O . ILE A 1 95 ? -6.209 -11.139 -3.304 1.00 96.56 95 ILE A O 1
ATOM 759 N N . PRO A 1 96 ? -5.330 -12.269 -5.062 1.00 96.56 96 PRO A N 1
ATOM 760 C CA . PRO A 1 96 ? -3.943 -12.207 -4.603 1.00 96.56 96 PRO A CA 1
ATOM 761 C C . PRO A 1 96 ? -3.394 -10.779 -4.569 1.00 96.56 96 PRO A C 1
ATOM 763 O O . PRO A 1 96 ? -3.612 -9.993 -5.495 1.00 96.56 96 PRO A O 1
ATOM 766 N N . LEU A 1 97 ? -2.663 -10.459 -3.503 1.00 96.88 97 LEU A N 1
ATOM 767 C CA . LEU A 1 97 ? -2.032 -9.165 -3.278 1.00 96.88 97 LEU A CA 1
ATOM 768 C C . LEU A 1 97 ? -0.611 -9.341 -2.737 1.00 96.88 97 LEU A C 1
ATOM 770 O O . LEU A 1 97 ? -0.366 -10.171 -1.863 1.00 96.88 97 LEU A O 1
ATOM 774 N N . SER A 1 98 ? 0.307 -8.496 -3.203 1.00 95.69 98 SER A N 1
ATOM 775 C CA . SER A 1 98 ? 1.599 -8.273 -2.557 1.00 95.69 98 SER A CA 1
ATOM 776 C C . SER A 1 98 ? 1.470 -7.128 -1.558 1.00 95.69 98 SER A C 1
ATOM 778 O O . SER A 1 98 ? 1.020 -6.035 -1.914 1.00 95.69 98 SER A O 1
ATOM 780 N N . GLN A 1 99 ? 1.862 -7.356 -0.312 1.00 95.12 99 GLN A N 1
ATOM 781 C CA . GLN A 1 99 ? 1.863 -6.344 0.733 1.00 95.12 99 GLN A CA 1
ATOM 782 C C . GLN A 1 99 ? 3.195 -5.598 0.723 1.00 95.12 99 GLN A C 1
ATOM 784 O O . GLN A 1 99 ? 4.268 -6.194 0.798 1.00 95.12 99 GLN A O 1
ATOM 789 N N . LYS A 1 100 ? 3.145 -4.265 0.686 1.00 94.94 100 LYS A N 1
ATOM 790 C CA . LYS A 1 100 ? 4.330 -3.417 0.856 1.00 94.94 100 LYS A CA 1
ATOM 791 C C . LYS A 1 100 ? 4.056 -2.337 1.890 1.00 94.94 100 LYS A C 1
ATOM 793 O O . LYS A 1 100 ? 3.029 -1.665 1.856 1.00 94.94 100 LYS A O 1
ATOM 798 N N . LYS A 1 101 ? 5.020 -2.103 2.774 1.00 93.81 101 LYS A N 1
ATOM 799 C CA . LYS A 1 101 ? 4.974 -1.011 3.746 1.00 93.81 101 LYS A CA 1
ATOM 800 C C . LYS A 1 101 ? 5.983 0.073 3.396 1.00 93.81 101 LYS A C 1
ATOM 802 O O . LYS A 1 101 ? 7.133 -0.214 3.073 1.00 93.81 101 LYS A O 1
ATOM 807 N N . ILE A 1 102 ? 5.565 1.329 3.525 1.00 94.62 102 ILE A N 1
ATOM 808 C CA . ILE A 1 102 ? 6.428 2.505 3.396 1.00 94.62 102 ILE A CA 1
ATOM 809 C C . ILE A 1 102 ? 6.169 3.500 4.532 1.00 94.62 102 ILE A C 1
ATOM 811 O O . ILE A 1 102 ? 5.133 3.470 5.197 1.00 94.62 102 ILE A O 1
ATOM 815 N N . ASN A 1 103 ? 7.118 4.405 4.755 1.00 92.44 103 ASN A N 1
ATOM 816 C CA . ASN A 1 103 ? 7.005 5.457 5.762 1.00 92.44 103 ASN A CA 1
ATOM 817 C C . ASN A 1 103 ? 7.348 6.812 5.133 1.00 92.44 103 ASN A C 1
ATOM 819 O O . ASN A 1 103 ? 8.453 7.327 5.296 1.00 92.44 103 ASN A O 1
ATOM 823 N N . GLY A 1 104 ? 6.408 7.349 4.353 1.00 92.44 104 GLY A N 1
ATOM 824 C CA . GLY A 1 104 ? 6.651 8.484 3.472 1.00 92.44 104 GLY A CA 1
ATOM 825 C C . GLY A 1 104 ? 7.459 8.086 2.233 1.00 92.44 104 GLY A C 1
ATOM 826 O O . GLY A 1 104 ? 7.461 6.923 1.813 1.00 92.44 104 GLY A O 1
ATOM 827 N N . LYS A 1 105 ? 8.172 9.048 1.644 1.00 93.56 105 LYS A N 1
ATOM 828 C CA . LYS A 1 105 ? 9.047 8.873 0.489 1.00 93.56 105 LYS A CA 1
ATOM 829 C C . LYS A 1 105 ? 10.043 7.751 0.759 1.00 93.56 105 LYS A C 1
ATOM 831 O O . LYS A 1 105 ? 10.993 7.901 1.523 1.00 93.56 105 LYS A O 1
ATOM 836 N N . SER A 1 106 ? 9.845 6.653 0.044 1.00 91.44 106 SER A N 1
ATOM 837 C CA . SER A 1 106 ? 10.616 5.423 0.193 1.00 91.44 106 SER A CA 1
ATOM 838 C C . SER A 1 106 ? 10.915 4.814 -1.176 1.00 91.44 106 SER A C 1
ATOM 840 O O . SER A 1 106 ? 10.280 5.161 -2.176 1.00 91.44 106 SER A O 1
ATOM 842 N N . THR A 1 107 ? 11.884 3.907 -1.218 1.00 93.62 107 THR A N 1
ATOM 843 C CA . THR A 1 107 ? 12.035 2.919 -2.291 1.00 93.62 107 THR A CA 1
ATOM 844 C C . THR A 1 107 ? 11.437 1.592 -1.824 1.00 93.62 107 THR A C 1
ATOM 846 O O . THR A 1 107 ? 11.324 1.356 -0.621 1.00 93.62 107 THR A O 1
ATOM 849 N N . ILE A 1 108 ? 11.020 0.739 -2.759 1.00 93.50 108 ILE A N 1
ATOM 850 C CA . ILE A 1 108 ? 10.449 -0.579 -2.445 1.00 93.50 108 ILE A CA 1
ATOM 851 C C . ILE A 1 108 ? 11.269 -1.642 -3.163 1.00 93.50 108 ILE A C 1
ATOM 853 O O . ILE A 1 108 ? 11.437 -1.562 -4.374 1.00 93.50 108 ILE A O 1
ATOM 857 N N . ALA A 1 109 ? 11.771 -2.636 -2.439 1.00 90.06 109 ALA A N 1
ATOM 858 C CA . ALA A 1 109 ? 12.374 -3.816 -3.048 1.00 90.06 109 ALA A CA 1
ATOM 859 C C . ALA A 1 109 ? 11.283 -4.853 -3.361 1.00 90.06 109 ALA A C 1
ATOM 861 O O . ALA A 1 109 ? 10.431 -5.129 -2.511 1.00 90.06 109 ALA A O 1
ATOM 862 N N . LEU A 1 110 ? 11.294 -5.406 -4.577 1.00 87.31 110 LEU A N 1
ATOM 863 C CA . LEU A 1 110 ? 10.475 -6.575 -4.915 1.00 87.31 110 LEU A CA 1
ATOM 864 C C . LEU A 1 110 ? 11.112 -7.858 -4.373 1.00 87.31 110 LEU A C 1
ATOM 866 O O . LEU A 1 110 ? 10.444 -8.594 -3.655 1.00 87.31 110 LEU A O 1
ATOM 870 N N . ASP A 1 111 ? 12.415 -8.034 -4.602 1.00 81.62 111 ASP A N 1
ATOM 871 C CA . ASP A 1 111 ? 13.236 -9.097 -4.031 1.00 81.62 111 ASP A CA 1
ATOM 872 C C . ASP A 1 111 ? 14.295 -8.537 -3.072 1.00 81.62 111 ASP A C 1
ATOM 874 O O . ASP A 1 111 ? 14.877 -7.469 -3.297 1.00 81.62 111 ASP A O 1
ATOM 878 N N . TRP A 1 112 ? 14.579 -9.287 -2.007 1.00 69.00 112 TRP A N 1
ATOM 879 C CA . TRP A 1 112 ? 15.519 -8.893 -0.951 1.00 69.00 112 TRP A CA 1
ATOM 880 C C . TRP A 1 112 ? 16.949 -9.412 -1.146 1.00 69.00 112 TRP A C 1
ATOM 882 O O . TRP A 1 112 ? 17.820 -9.080 -0.342 1.00 69.00 112 TRP A O 1
ATOM 892 N N . SER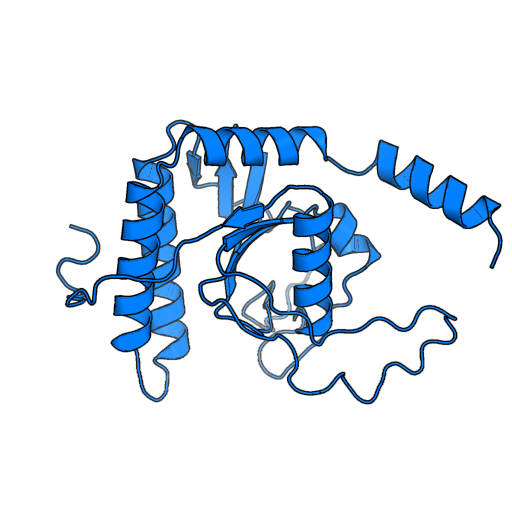 A 1 113 ? 17.215 -10.194 -2.196 1.00 67.69 113 SER A N 1
ATOM 893 C CA . SER A 1 113 ? 18.550 -10.721 -2.481 1.00 67.69 113 SER A CA 1
ATOM 894 C C . SER A 1 113 ? 18.930 -10.565 -3.950 1.00 67.69 113 SER A C 1
ATOM 896 O O . SER A 1 113 ? 18.086 -10.508 -4.842 1.00 67.69 113 SER A O 1
ATOM 898 N N . LYS A 1 114 ? 20.240 -10.496 -4.192 1.00 69.88 114 LYS A N 1
ATOM 899 C CA . LYS A 1 114 ? 20.846 -10.579 -5.527 1.00 69.88 114 LYS A CA 1
ATOM 900 C C . LYS A 1 114 ? 21.137 -12.008 -5.964 1.00 69.88 114 LYS A C 1
ATOM 902 O O . LYS A 1 114 ? 21.828 -12.184 -6.961 1.00 69.88 114 LYS A O 1
ATOM 907 N N . ASN A 1 115 ? 20.693 -13.002 -5.197 1.00 67.12 115 ASN A N 1
ATOM 908 C CA . ASN A 1 115 ? 21.068 -14.381 -5.460 1.00 67.12 115 ASN A CA 1
ATOM 909 C C . ASN A 1 115 ? 20.651 -14.727 -6.888 1.00 67.12 115 ASN A C 1
ATOM 911 O O . ASN A 1 115 ? 19.488 -14.551 -7.254 1.00 67.12 115 ASN A O 1
ATOM 915 N N . GLU A 1 116 ? 21.622 -15.156 -7.691 1.00 56.41 116 GLU A N 1
ATOM 916 C CA . GLU A 1 116 ? 21.379 -15.570 -9.063 1.00 56.41 116 GLU A CA 1
ATOM 917 C C . GLU A 1 116 ? 20.418 -16.752 -9.021 1.00 56.41 116 GLU A C 1
ATOM 919 O O . GLU A 1 116 ? 20.756 -17.851 -8.585 1.00 56.41 116 GLU A O 1
ATOM 924 N N . THR A 1 117 ? 19.177 -16.501 -9.418 1.00 56.84 117 THR A N 1
ATOM 925 C CA . THR A 1 117 ? 18.246 -17.573 -9.728 1.00 56.84 117 THR A CA 1
ATOM 926 C C . THR A 1 117 ? 18.438 -17.892 -11.203 1.00 56.84 117 THR A C 1
ATOM 928 O O . THR A 1 117 ? 18.543 -16.998 -12.041 1.00 56.84 117 THR A O 1
ATOM 931 N N . THR A 1 118 ? 18.519 -19.178 -11.534 1.00 50.81 118 THR A N 1
ATOM 932 C CA . THR A 1 118 ? 18.705 -19.692 -12.903 1.00 50.81 118 THR A CA 1
ATOM 933 C C . THR A 1 118 ? 17.555 -19.332 -13.854 1.00 50.81 118 THR A C 1
ATOM 935 O O . THR A 1 118 ? 17.635 -19.585 -15.053 1.00 50.81 118 THR A O 1
ATOM 938 N N . THR A 1 119 ? 16.496 -18.709 -13.341 1.00 56.78 119 THR A N 1
ATOM 939 C CA . THR A 1 119 ? 15.302 -18.278 -14.065 1.00 56.78 119 THR A CA 1
ATOM 940 C C . THR A 1 119 ? 15.065 -16.788 -13.855 1.00 56.78 119 THR A C 1
ATOM 942 O O . THR A 1 119 ? 14.932 -16.340 -12.718 1.00 56.78 119 THR A O 1
ATOM 945 N N . SER A 1 120 ? 14.932 -16.021 -14.940 1.00 62.88 120 SER A N 1
ATOM 946 C CA . SER A 1 120 ? 14.445 -14.641 -14.868 1.00 62.88 120 SER A CA 1
ATOM 947 C C . SER A 1 120 ? 13.034 -14.629 -14.271 1.00 62.88 120 SER A C 1
ATOM 949 O O . SER A 1 120 ? 12.088 -15.086 -14.918 1.00 62.88 120 SER A O 1
ATOM 951 N N . ARG A 1 121 ? 12.885 -14.139 -13.038 1.00 71.56 121 ARG A N 1
ATOM 952 C CA . ARG A 1 121 ? 11.579 -14.001 -12.385 1.00 71.56 121 ARG A CA 1
ATOM 953 C C . ARG A 1 121 ? 10.772 -12.915 -13.098 1.00 71.56 121 ARG A C 1
ATOM 955 O O . ARG A 1 121 ? 11.283 -11.828 -13.361 1.00 71.56 121 ARG A O 1
ATOM 962 N N . GLU A 1 122 ? 9.515 -13.201 -13.426 1.00 82.94 122 GLU A N 1
ATOM 963 C CA . GLU A 1 122 ? 8.603 -12.163 -13.906 1.00 82.94 122 GLU A CA 1
ATOM 964 C C . GLU A 1 122 ? 8.188 -11.271 -12.726 1.00 82.94 122 GLU A C 1
ATOM 966 O O . GLU A 1 122 ? 7.778 -11.776 -11.681 1.00 82.94 122 GLU A O 1
ATOM 971 N N . HIS A 1 123 ? 8.283 -9.949 -12.898 1.00 89.88 123 HIS A N 1
ATOM 972 C CA . HIS A 1 123 ? 7.887 -8.970 -11.884 1.00 89.88 123 HIS A CA 1
ATOM 973 C C . HIS A 1 123 ? 6.491 -8.403 -12.126 1.00 89.88 123 HIS A C 1
ATOM 975 O O . HIS A 1 123 ? 6.008 -8.332 -13.261 1.00 89.88 123 HIS A O 1
ATOM 981 N N . PHE A 1 124 ? 5.875 -7.927 -11.046 1.00 91.94 124 PHE A N 1
ATOM 982 C CA . PHE A 1 124 ? 4.506 -7.414 -11.008 1.00 91.94 124 PHE A CA 1
ATOM 983 C C . PHE A 1 124 ? 3.470 -8.471 -11.414 1.00 91.94 124 PHE A C 1
ATOM 985 O O . PHE A 1 124 ? 2.565 -8.225 -12.214 1.00 91.94 124 PHE A O 1
ATOM 992 N N . THR A 1 125 ? 3.608 -9.679 -10.876 1.00 91.50 125 THR A N 1
ATOM 993 C CA . THR A 1 125 ? 2.679 -10.801 -11.109 1.00 91.50 125 THR A CA 1
ATOM 994 C C . THR A 1 125 ? 1.401 -10.688 -10.270 1.00 91.50 125 THR A C 1
ATOM 996 O O . THR A 1 125 ? 0.347 -11.195 -10.675 1.00 91.50 125 THR A O 1
ATOM 999 N N . SER A 1 126 ? 1.457 -9.924 -9.174 1.00 93.75 126 SER A N 1
ATOM 1000 C CA . SER A 1 126 ? 0.344 -9.643 -8.263 1.00 93.75 126 SER A CA 1
ATOM 1001 C C . SER A 1 126 ? 0.036 -8.149 -8.166 1.00 93.75 126 SER A C 1
ATOM 1003 O O . SER A 1 126 ? 0.928 -7.311 -8.305 1.00 93.75 126 SER A O 1
ATOM 1005 N N . ASP A 1 127 ? -1.235 -7.821 -7.907 1.00 96.12 127 ASP A N 1
ATOM 1006 C CA . ASP A 1 127 ? -1.648 -6.474 -7.502 1.00 96.12 127 ASP A CA 1
ATOM 1007 C C . ASP A 1 127 ? -1.001 -6.136 -6.152 1.00 96.12 127 ASP A C 1
ATOM 1009 O O . ASP A 1 127 ? -0.620 -7.041 -5.404 1.00 96.12 127 ASP A O 1
ATOM 1013 N N . ILE A 1 128 ? -0.813 -4.851 -5.846 1.00 97.25 128 ILE A N 1
ATOM 1014 C CA . ILE A 1 128 ? -0.011 -4.423 -4.689 1.00 97.25 128 ILE A CA 1
ATOM 1015 C C . ILE A 1 128 ? -0.871 -3.615 -3.724 1.00 97.25 128 ILE A C 1
ATOM 1017 O O . ILE A 1 128 ? -1.496 -2.631 -4.115 1.00 97.25 128 ILE A O 1
ATOM 1021 N N . LEU A 1 129 ? -0.845 -3.980 -2.447 1.00 97.75 129 LEU A N 1
ATOM 1022 C CA . LEU A 1 129 ? -1.382 -3.185 -1.352 1.00 97.75 129 LEU A CA 1
ATOM 1023 C C . LEU A 1 129 ? -0.218 -2.466 -0.658 1.00 97.75 129 LEU A C 1
ATOM 1025 O O . LEU A 1 129 ? 0.620 -3.094 -0.014 1.00 97.75 129 LEU A O 1
ATOM 1029 N N . ILE A 1 130 ? -0.149 -1.141 -0.811 1.00 97.75 130 ILE A N 1
ATOM 1030 C CA . ILE A 1 130 ? 0.851 -0.297 -0.149 1.00 97.75 130 ILE A CA 1
ATOM 1031 C C . ILE A 1 130 ? 0.236 0.356 1.082 1.00 97.75 130 ILE A C 1
ATOM 1033 O O . ILE A 1 130 ? -0.734 1.098 0.962 1.00 97.75 130 ILE A O 1
ATOM 1037 N N . ILE A 1 131 ? 0.859 0.181 2.243 1.00 96.94 131 ILE A N 1
ATOM 1038 C CA . ILE A 1 131 ? 0.507 0.914 3.462 1.00 96.94 131 ILE A CA 1
ATOM 1039 C C . ILE A 1 131 ? 1.557 1.992 3.706 1.00 96.94 131 ILE A C 1
ATOM 1041 O O . ILE A 1 131 ? 2.718 1.698 4.000 1.00 96.94 131 ILE A O 1
ATOM 1045 N N . ASN A 1 132 ? 1.149 3.254 3.566 1.00 96.62 132 ASN A N 1
ATOM 1046 C CA . ASN A 1 132 ? 1.966 4.413 3.892 1.00 96.62 132 ASN A CA 1
ATOM 1047 C C . ASN A 1 132 ? 1.648 4.914 5.298 1.00 96.62 132 ASN A C 1
ATOM 1049 O O . ASN A 1 132 ? 0.562 5.431 5.554 1.00 96.62 132 ASN A O 1
ATOM 1053 N N . LEU A 1 133 ? 2.629 4.839 6.190 1.00 94.88 133 LEU A N 1
ATOM 1054 C CA . LEU A 1 133 ? 2.449 5.194 7.598 1.00 94.88 133 LEU A CA 1
ATOM 1055 C C . LEU A 1 133 ? 2.571 6.693 7.888 1.00 94.88 133 LEU A C 1
ATOM 1057 O O . LEU A 1 133 ? 2.348 7.117 9.019 1.00 94.88 133 LEU A O 1
ATOM 1061 N N . LYS A 1 134 ? 2.947 7.508 6.896 1.00 94.12 134 LYS A N 1
ATOM 1062 C CA . LYS A 1 134 ? 3.253 8.921 7.123 1.00 94.12 134 LYS A CA 1
ATOM 1063 C C . LYS A 1 134 ? 2.714 9.818 6.027 1.00 94.12 134 LYS A C 1
ATOM 1065 O O . LYS A 1 134 ? 3.081 9.692 4.860 1.00 94.12 134 LYS A O 1
ATOM 1070 N N . THR A 1 135 ? 1.908 10.787 6.452 1.00 95.31 135 THR A N 1
ATOM 1071 C CA . THR A 1 135 ? 1.571 11.941 5.625 1.00 95.31 135 THR A CA 1
ATOM 1072 C C . THR A 1 135 ? 2.796 12.835 5.501 1.00 95.31 135 THR A C 1
ATOM 1074 O O . THR A 1 135 ? 3.310 13.333 6.504 1.00 95.31 135 THR A O 1
ATOM 1077 N N . GLU A 1 136 ? 3.274 13.065 4.282 1.00 94.38 136 GLU A N 1
ATOM 1078 C CA . GLU A 1 136 ? 4.346 14.029 4.049 1.00 94.38 136 GLU A CA 1
ATOM 1079 C C . GLU A 1 136 ? 4.377 14.567 2.621 1.00 94.38 136 GLU A C 1
ATOM 1081 O O . GLU A 1 136 ? 3.840 13.983 1.679 1.00 94.38 136 GLU A O 1
ATOM 1086 N N . LYS A 1 137 ? 5.061 15.701 2.457 1.00 92.44 137 LYS A N 1
ATOM 1087 C CA . LYS A 1 137 ? 5.412 16.237 1.146 1.00 92.44 137 LYS A CA 1
ATOM 1088 C C . LYS A 1 137 ? 6.470 15.348 0.504 1.00 92.44 137 LYS A C 1
ATOM 1090 O O . LYS A 1 137 ? 7.602 15.313 0.986 1.00 92.44 137 LYS A O 1
ATOM 1095 N N . TRP A 1 138 ? 6.126 14.678 -0.594 1.00 91.38 138 TRP A N 1
ATOM 1096 C CA . TRP A 1 138 ? 6.982 13.621 -1.138 1.00 91.38 138 TRP A CA 1
ATOM 1097 C C . TRP A 1 138 ? 8.341 14.154 -1.614 1.00 91.38 138 TRP A C 1
ATOM 1099 O O . TRP A 1 138 ? 9.384 13.593 -1.291 1.00 91.38 138 TRP A O 1
ATOM 1109 N N . TRP A 1 139 ? 8.373 15.298 -2.305 1.00 87.31 139 TRP A N 1
ATOM 1110 C CA . TRP A 1 139 ? 9.606 16.064 -2.515 1.00 87.31 139 TRP A CA 1
ATOM 1111 C C . TRP A 1 139 ? 9.465 17.507 -2.025 1.00 87.31 139 TRP A C 1
ATOM 1113 O O . TRP A 1 139 ? 8.562 18.240 -2.429 1.00 87.31 139 TRP A O 1
ATOM 1123 N N . LYS A 1 140 ? 10.431 17.973 -1.220 1.00 82.06 140 LYS A N 1
ATOM 1124 C CA . LYS A 1 140 ? 10.513 19.387 -0.804 1.00 82.06 140 LYS A CA 1
ATOM 1125 C C . LYS A 1 140 ? 10.665 20.326 -2.010 1.00 82.06 140 LYS A C 1
ATOM 1127 O O . LYS A 1 140 ? 9.979 21.346 -2.081 1.00 82.06 140 LYS A O 1
ATOM 1132 N N . LYS A 1 141 ? 11.525 19.942 -2.962 1.00 77.94 141 LYS A N 1
ATOM 1133 C CA . LYS A 1 141 ? 11.743 20.569 -4.275 1.00 77.94 141 LYS A CA 1
ATOM 1134 C C . LYS A 1 141 ? 11.650 19.480 -5.346 1.00 77.94 141 LYS A C 1
ATOM 1136 O O . LYS A 1 141 ? 12.194 18.400 -5.128 1.00 77.94 141 LYS A O 1
ATOM 1141 N N . ASN A 1 142 ? 10.976 19.752 -6.467 1.00 70.62 142 ASN A N 1
ATOM 1142 C CA . ASN A 1 142 ? 10.839 18.782 -7.561 1.00 70.62 142 ASN A CA 1
ATOM 1143 C C . ASN A 1 142 ? 12.214 18.225 -7.986 1.00 70.62 142 ASN A C 1
ATOM 1145 O O . ASN A 1 142 ? 13.192 18.978 -7.980 1.00 70.62 142 ASN A O 1
ATOM 1149 N N . PRO A 1 143 ? 12.309 16.935 -8.354 1.00 67.81 143 PRO A N 1
ATOM 1150 C CA . PRO A 1 143 ? 13.561 16.354 -8.820 1.00 67.81 143 PRO A CA 1
ATOM 1151 C C . PRO A 1 143 ? 14.075 17.087 -10.071 1.00 67.81 143 PRO A C 1
ATOM 1153 O O . PRO A 1 143 ? 13.323 17.347 -11.009 1.00 67.81 143 PRO A O 1
ATOM 1156 N N . ILE A 1 144 ? 15.375 17.403 -10.071 1.00 59.47 144 ILE A N 1
ATOM 1157 C CA . ILE A 1 144 ? 16.058 18.235 -11.083 1.00 59.47 144 ILE A CA 1
ATOM 1158 C C . ILE A 1 144 ? 16.049 17.572 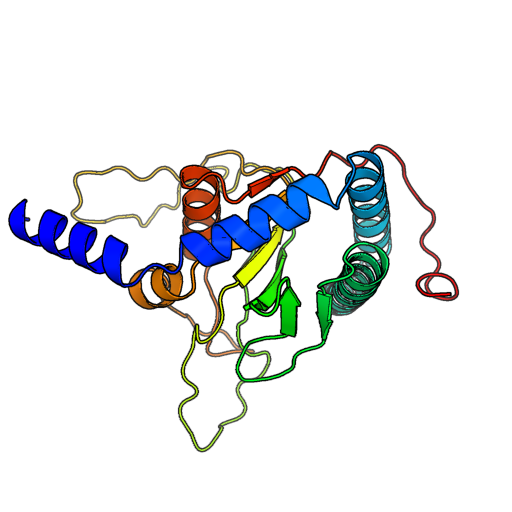-12.480 1.00 59.47 144 ILE A C 1
ATOM 1160 O O . ILE A 1 144 ? 16.132 18.255 -13.497 1.00 59.47 144 ILE A O 1
ATOM 1164 N N . GLN A 1 145 ? 15.883 16.247 -12.557 1.00 54.22 145 GLN A N 1
ATOM 1165 C CA . GLN A 1 145 ? 15.997 15.458 -13.790 1.00 54.22 145 GLN A CA 1
ATOM 1166 C C . GLN A 1 145 ? 14.657 14.995 -14.384 1.00 54.22 145 GLN A C 1
ATOM 1168 O O . GLN A 1 145 ? 14.496 13.833 -14.740 1.00 54.22 145 GLN A O 1
ATOM 1173 N N . THR A 1 146 ? 13.688 15.887 -14.574 1.00 49.88 146 THR A N 1
ATOM 1174 C CA . THR A 1 146 ? 12.599 15.590 -15.526 1.00 49.88 146 THR A CA 1
ATOM 1175 C C . THR A 1 146 ? 12.782 16.390 -16.807 1.00 49.88 146 THR A C 1
ATOM 1177 O O . THR A 1 146 ? 11.923 17.160 -17.216 1.00 49.88 146 THR A O 1
ATOM 1180 N N . LYS A 1 147 ? 13.917 16.166 -17.491 1.00 42.03 147 LYS A N 1
ATOM 1181 C CA . LYS A 1 147 ? 14.012 16.397 -18.942 1.00 42.03 147 LYS A CA 1
ATOM 1182 C C . LYS A 1 147 ? 13.195 15.318 -19.654 1.00 42.03 147 LYS A C 1
ATOM 1184 O O . LYS A 1 147 ? 13.725 14.427 -20.306 1.00 42.03 147 LYS A O 1
ATOM 1189 N N . THR A 1 148 ? 11.887 15.340 -19.461 1.00 46.72 148 THR A N 1
ATOM 1190 C CA . THR A 1 148 ? 10.968 14.610 -20.324 1.00 46.72 148 THR A CA 1
ATOM 1191 C C . THR A 1 148 ? 10.569 15.569 -21.433 1.00 46.72 148 THR A C 1
ATOM 1193 O O . THR A 1 148 ? 10.053 16.643 -21.136 1.00 46.72 148 THR A O 1
ATOM 1196 N N . ASN A 1 149 ? 10.762 15.178 -22.698 1.00 44.06 149 ASN A N 1
ATOM 1197 C CA . ASN A 1 149 ? 10.272 15.871 -23.907 1.00 44.06 149 ASN A CA 1
ATOM 1198 C C . ASN A 1 149 ? 8.724 15.934 -23.983 1.00 44.06 149 ASN A C 1
ATOM 1200 O O . ASN A 1 149 ? 8.133 15.986 -25.058 1.00 44.06 149 ASN A O 1
ATOM 1204 N N . SER A 1 150 ? 8.043 15.858 -22.840 1.00 49.53 150 SER A N 1
ATOM 1205 C CA . SER A 1 150 ? 6.602 15.939 -22.693 1.00 49.53 150 SER A CA 1
ATOM 1206 C C . SER A 1 150 ? 6.236 17.334 -22.206 1.00 49.53 150 SER A C 1
ATOM 1208 O O . SER A 1 150 ? 6.689 17.747 -21.141 1.00 49.53 150 SER A O 1
ATOM 1210 N N . ASN A 1 151 ? 5.321 18.003 -22.907 1.00 47.72 151 ASN A N 1
ATOM 1211 C CA . ASN A 1 151 ? 4.725 19.290 -22.517 1.00 47.72 151 ASN A CA 1
ATOM 1212 C C . ASN A 1 151 ? 3.917 19.243 -21.195 1.00 47.72 151 ASN A C 1
ATOM 1214 O O . ASN A 1 151 ? 3.206 20.187 -20.867 1.00 47.72 151 ASN A O 1
ATOM 1218 N N . VAL A 1 152 ? 4.003 18.151 -20.426 1.00 51.78 152 VAL A N 1
ATOM 1219 C CA . VAL A 1 152 ? 3.327 17.961 -19.141 1.00 51.78 152 VAL A CA 1
ATOM 1220 C C . VAL A 1 152 ? 4.363 18.054 -18.024 1.00 51.78 152 VAL A C 1
ATOM 1222 O O . VAL A 1 152 ? 5.123 17.117 -17.770 1.00 51.78 152 VAL A O 1
ATOM 1225 N N . LYS A 1 153 ? 4.390 19.197 -17.338 1.00 55.59 153 LYS A N 1
ATOM 1226 C CA . LYS A 1 153 ? 5.207 19.415 -16.141 1.00 55.59 153 LYS A CA 1
ATOM 1227 C C . LYS A 1 153 ? 4.619 18.588 -14.994 1.00 55.59 153 LYS A C 1
ATOM 1229 O O . LYS A 1 153 ? 3.679 19.017 -14.338 1.00 55.59 153 LYS A O 1
ATOM 1234 N N . THR A 1 154 ? 5.141 17.383 -14.770 1.00 60.53 154 THR A N 1
ATOM 1235 C CA . THR A 1 154 ? 4.736 16.573 -13.610 1.00 60.53 154 THR A CA 1
ATOM 1236 C C . THR A 1 154 ? 5.384 17.159 -12.361 1.00 60.53 154 THR A C 1
ATOM 1238 O O . THR A 1 154 ? 6.609 17.157 -12.239 1.00 60.53 154 THR A O 1
ATOM 1241 N N . THR A 1 155 ? 4.578 17.673 -11.436 1.00 69.12 155 THR A N 1
ATOM 1242 C CA . THR A 1 155 ? 5.048 18.063 -10.108 1.00 69.12 155 THR A CA 1
ATOM 1243 C C . THR A 1 155 ? 5.018 16.853 -9.180 1.00 69.12 155 THR A C 1
ATOM 1245 O O . THR A 1 155 ? 4.081 16.058 -9.170 1.00 69.12 155 THR A O 1
ATOM 1248 N N . TYR A 1 156 ? 6.091 16.695 -8.416 1.00 75.88 156 TYR A N 1
ATOM 1249 C CA . TYR A 1 156 ? 6.270 15.624 -7.442 1.00 75.88 156 TYR A CA 1
ATOM 1250 C C . TYR A 1 156 ? 6.258 16.177 -6.008 1.00 75.88 156 TYR A C 1
ATOM 1252 O O . TYR A 1 156 ? 6.639 15.521 -5.052 1.00 75.88 156 TYR A O 1
ATOM 1260 N N . ASN A 1 157 ? 5.872 17.431 -5.825 1.00 83.62 157 ASN A N 1
ATOM 1261 C CA . ASN A 1 157 ? 5.939 18.122 -4.545 1.00 83.62 157 ASN A CA 1
ATOM 1262 C C . ASN A 1 157 ? 4.603 18.099 -3.790 1.00 83.62 157 ASN A C 1
ATOM 1264 O O . ASN A 1 157 ? 4.428 18.892 -2.868 1.00 83.62 157 ASN A O 1
ATOM 1268 N N . ASP A 1 158 ? 3.688 17.212 -4.171 1.00 87.12 158 ASP A N 1
ATOM 1269 C CA . ASP A 1 158 ? 2.410 17.044 -3.493 1.00 87.12 158 ASP A CA 1
ATOM 1270 C C . ASP A 1 158 ? 2.615 16.435 -2.098 1.00 87.12 158 ASP A C 1
ATOM 1272 O O . ASP A 1 158 ? 3.537 15.642 -1.859 1.00 87.12 158 ASP A O 1
ATOM 1276 N N . THR A 1 159 ? 1.721 16.789 -1.177 1.00 92.69 159 THR A N 1
ATOM 1277 C CA . THR A 1 159 ? 1.547 16.045 0.071 1.00 92.69 159 THR A CA 1
ATOM 1278 C C . THR A 1 159 ? 0.836 14.736 -0.240 1.00 92.69 159 THR A C 1
ATOM 1280 O O . THR A 1 159 ? -0.251 14.735 -0.813 1.00 92.69 159 THR A O 1
ATOM 1283 N N . VAL A 1 160 ? 1.462 13.624 0.131 1.00 94.50 160 VAL A N 1
ATOM 1284 C CA . VAL A 1 160 ? 0.880 12.286 0.034 1.00 94.50 160 VAL A CA 1
ATOM 1285 C C . VAL A 1 160 ? 0.377 11.894 1.420 1.00 94.50 160 VAL A C 1
ATOM 1287 O O . VAL A 1 160 ? 1.185 11.908 2.353 1.00 94.50 160 VAL A O 1
ATOM 1290 N N . PRO A 1 161 ? -0.919 11.571 1.582 1.00 95.62 161 PRO A N 1
ATOM 1291 C CA . PRO A 1 161 ? -1.461 11.190 2.877 1.00 95.62 161 PRO A CA 1
ATOM 1292 C C . PRO A 1 161 ? -0.956 9.815 3.340 1.00 95.62 161 PRO A C 1
ATOM 1294 O O . PRO A 1 161 ? -0.493 8.975 2.559 1.00 95.62 161 PRO A O 1
ATOM 1297 N N . SER A 1 162 ? -1.025 9.580 4.643 1.00 97.25 162 SER A N 1
ATOM 1298 C CA . SER A 1 162 ? -0.949 8.240 5.218 1.00 97.25 162 SER A CA 1
ATOM 1299 C C . SER A 1 162 ? -2.208 7.469 4.841 1.00 97.25 162 SER A C 1
ATOM 1301 O O . SER A 1 162 ? -3.301 8.028 4.836 1.00 97.25 162 SER A O 1
ATOM 1303 N N . GLY A 1 163 ? -2.063 6.192 4.507 1.00 97.88 163 GLY A N 1
ATOM 1304 C CA . GLY A 1 163 ? -3.184 5.408 4.009 1.00 97.88 163 GLY A CA 1
ATOM 1305 C C . GLY A 1 163 ? -2.791 4.070 3.411 1.00 97.88 163 GLY A C 1
ATOM 1306 O O . GLY A 1 163 ? -1.609 3.751 3.267 1.00 97.88 163 GLY A O 1
ATOM 1307 N N . ILE A 1 164 ? -3.817 3.309 3.057 1.00 98.25 164 ILE A N 1
ATOM 1308 C CA . ILE A 1 164 ? -3.746 2.055 2.318 1.00 98.25 164 ILE A CA 1
ATOM 1309 C C . ILE A 1 164 ? -4.061 2.361 0.853 1.00 98.25 164 ILE A C 1
ATOM 1311 O O . ILE A 1 164 ? -5.088 2.965 0.547 1.00 98.25 164 ILE A O 1
ATOM 1315 N N . TYR A 1 165 ? -3.185 1.941 -0.051 1.00 98.44 165 TYR A N 1
ATOM 1316 C CA . TYR A 1 165 ? -3.273 2.183 -1.488 1.00 98.44 165 TYR A CA 1
ATOM 1317 C C . TYR A 1 165 ? -3.292 0.859 -2.238 1.00 98.44 165 TYR A C 1
ATOM 1319 O O . TYR A 1 165 ? -2.399 0.035 -2.052 1.00 98.44 165 TYR A O 1
ATOM 1327 N N . ILE A 1 166 ? -4.282 0.670 -3.106 1.00 98.19 166 ILE A N 1
ATOM 1328 C CA . ILE A 1 166 ? -4.422 -0.540 -3.920 1.00 98.19 166 ILE A CA 1
ATOM 1329 C C . ILE A 1 166 ? -3.959 -0.226 -5.343 1.00 98.19 166 ILE A C 1
ATOM 1331 O O . ILE A 1 166 ? -4.524 0.631 -6.027 1.00 98.19 166 ILE A O 1
ATOM 1335 N N . ILE A 1 167 ? -2.908 -0.914 -5.781 1.00 97.19 167 ILE A N 1
ATOM 1336 C CA . ILE A 1 167 ? -2.197 -0.650 -7.029 1.00 97.19 167 ILE A CA 1
ATOM 1337 C C . ILE A 1 167 ? -2.385 -1.815 -7.999 1.00 97.19 167 ILE A C 1
ATOM 1339 O O . ILE A 1 167 ? -2.104 -2.964 -7.670 1.00 97.19 167 ILE A O 1
ATOM 1343 N N . ASP A 1 168 ? -2.793 -1.479 -9.220 1.00 95.12 168 ASP A N 1
ATOM 1344 C CA . ASP A 1 168 ? -2.903 -2.413 -10.341 1.00 95.12 168 ASP A CA 1
ATOM 1345 C C . ASP A 1 168 ? -1.520 -2.897 -10.799 1.00 95.12 168 ASP A C 1
ATOM 1347 O O . ASP A 1 168 ? -0.657 -2.098 -11.181 1.00 95.12 168 ASP A O 1
ATOM 1351 N N . LYS A 1 169 ? -1.319 -4.209 -10.844 1.00 94.12 169 LYS A N 1
ATOM 1352 C CA . LYS A 1 169 ? -0.087 -4.822 -11.346 1.00 94.12 169 LYS A CA 1
ATOM 1353 C C . LYS A 1 169 ? 0.205 -4.482 -12.797 1.00 94.12 169 LYS A C 1
ATOM 1355 O O . LYS A 1 169 ? 1.362 -4.281 -13.162 1.00 94.12 169 LYS A O 1
ATOM 1360 N N . GLN A 1 170 ? -0.830 -4.344 -13.627 1.00 92.94 170 GLN A N 1
ATOM 1361 C CA . GLN A 1 170 ? -0.658 -3.937 -15.016 1.00 92.94 170 GLN A CA 1
ATOM 1362 C C . GLN A 1 170 ? -0.147 -2.501 -15.072 1.00 92.94 170 GLN A C 1
ATOM 1364 O O . GLN A 1 170 ? 0.776 -2.219 -15.829 1.00 92.94 170 GLN A O 1
ATOM 1369 N N . PHE A 1 171 ? -0.635 -1.599 -14.207 1.00 91.81 171 PHE A N 1
ATOM 1370 C CA . PHE A 1 171 ? -0.060 -0.252 -14.078 1.00 91.81 171 PHE A CA 1
ATOM 1371 C C . PHE A 1 171 ? 1.448 -0.318 -13.833 1.00 91.81 171 PHE A C 1
ATOM 1373 O O . PHE A 1 171 ? 2.220 0.360 -14.518 1.00 91.81 171 PHE A O 1
ATOM 1380 N N . CYS A 1 172 ? 1.866 -1.174 -12.905 1.00 93.25 172 CYS A N 1
ATOM 1381 C CA . CYS A 1 172 ? 3.270 -1.352 -12.581 1.00 93.25 172 CYS A CA 1
ATOM 1382 C C . CYS A 1 172 ? 4.088 -1.878 -13.765 1.00 93.25 172 CYS A C 1
ATOM 1384 O O . CYS A 1 172 ? 5.069 -1.229 -14.130 1.00 93.25 172 CYS A O 1
ATOM 1386 N N . LYS A 1 173 ? 3.646 -2.957 -14.430 1.00 91.44 173 LYS A N 1
ATOM 1387 C CA . LYS A 1 173 ? 4.345 -3.552 -15.588 1.00 91.44 173 LYS A CA 1
ATOM 1388 C C . LYS A 1 173 ? 4.690 -2.537 -16.683 1.00 91.44 173 LYS A C 1
ATOM 1390 O O . LYS A 1 173 ? 5.738 -2.641 -17.310 1.00 91.44 173 LYS A O 1
ATOM 1395 N N . TYR A 1 174 ? 3.826 -1.547 -16.909 1.00 88.44 174 TYR A N 1
ATOM 1396 C CA . TYR A 1 174 ? 3.983 -0.592 -18.011 1.00 88.44 174 TYR A CA 1
ATOM 1397 C C . TYR A 1 174 ? 4.670 0.717 -17.617 1.00 88.44 174 TYR A C 1
ATOM 1399 O O . TYR A 1 174 ? 5.311 1.350 -18.459 1.00 88.44 174 TYR A O 1
ATOM 1407 N N . PHE A 1 175 ? 4.519 1.164 -16.367 1.00 87.38 175 PHE A N 1
ATOM 1408 C CA . PHE A 1 175 ? 4.944 2.508 -15.959 1.00 87.38 175 PHE A CA 1
ATOM 1409 C C . PHE A 1 175 ? 6.039 2.544 -14.898 1.00 87.38 175 PHE A C 1
ATOM 1411 O O . PHE A 1 175 ? 6.574 3.628 -14.630 1.00 87.38 175 PHE A O 1
ATOM 1418 N N . VAL A 1 176 ? 6.381 1.402 -14.306 1.00 90.25 176 VAL A N 1
ATOM 1419 C CA . VAL A 1 176 ? 7.429 1.290 -13.295 1.00 90.25 176 VAL A CA 1
ATOM 1420 C C . VAL A 1 176 ? 8.665 0.665 -13.923 1.00 90.25 176 VAL A C 1
ATOM 1422 O O . VAL A 1 176 ? 8.607 -0.419 -14.492 1.00 90.25 176 VAL A O 1
ATOM 1425 N N . LYS A 1 177 ? 9.802 1.356 -13.807 1.00 90.62 177 LYS A N 1
ATOM 1426 C CA . LYS A 1 177 ? 11.106 0.780 -14.145 1.00 90.62 177 LYS A CA 1
ATOM 1427 C C . LYS A 1 177 ? 11.817 0.386 -12.864 1.00 90.62 177 LYS A C 1
ATOM 1429 O O . LYS A 1 177 ? 11.896 1.197 -11.940 1.00 90.62 177 LYS A O 1
ATOM 1434 N N . LEU A 1 178 ? 12.336 -0.834 -12.848 1.00 91.31 178 LEU A N 1
ATOM 1435 C CA . LEU A 1 178 ? 13.150 -1.336 -11.754 1.00 91.31 178 LEU A CA 1
ATOM 1436 C C . LEU A 1 178 ? 14.590 -0.837 -11.901 1.00 91.31 178 LEU A C 1
ATOM 1438 O O . LEU A 1 178 ? 15.108 -0.714 -13.012 1.00 91.31 178 LEU A O 1
ATOM 1442 N N . SER A 1 179 ? 15.209 -0.514 -10.774 1.00 90.50 179 SER A N 1
ATOM 1443 C CA . SER A 1 179 ? 16.628 -0.202 -10.645 1.00 90.50 179 SER A CA 1
ATOM 1444 C C . SER A 1 179 ? 17.315 -1.250 -9.768 1.00 90.50 179 SER A C 1
ATOM 1446 O O . SER A 1 179 ? 16.675 -2.101 -9.152 1.00 90.50 179 SER A O 1
ATOM 1448 N N . SER A 1 180 ? 18.638 -1.178 -9.698 1.00 88.31 180 SER A N 1
ATOM 1449 C CA . SER A 1 180 ? 19.459 -2.033 -8.847 1.00 88.31 180 SER A CA 1
ATOM 1450 C C . SER A 1 180 ? 20.264 -1.196 -7.861 1.00 88.31 180 SER A C 1
ATOM 1452 O O . SER A 1 180 ? 20.711 -0.097 -8.189 1.00 88.31 180 SER A O 1
ATOM 1454 N N . ASN A 1 181 ? 20.532 -1.743 -6.681 1.00 86.56 181 ASN A N 1
ATOM 1455 C CA . ASN A 1 181 ? 21.531 -1.220 -5.749 1.00 86.56 181 ASN A CA 1
ATOM 1456 C C . ASN A 1 181 ? 22.512 -2.337 -5.365 1.00 86.56 181 ASN A C 1
ATOM 1458 O O . ASN A 1 181 ? 22.650 -3.311 -6.095 1.00 86.56 181 ASN A O 1
ATOM 1462 N N . ASN A 1 182 ? 23.233 -2.224 -4.251 1.00 83.88 182 ASN A N 1
ATOM 1463 C CA . ASN A 1 182 ? 24.136 -3.279 -3.780 1.00 83.88 182 ASN A CA 1
ATOM 1464 C C . ASN A 1 182 ? 23.415 -4.514 -3.200 1.00 83.88 182 ASN A C 1
ATOM 1466 O O . ASN A 1 182 ? 24.034 -5.568 -3.124 1.00 83.88 182 ASN A O 1
ATOM 1470 N N . LYS A 1 183 ? 22.127 -4.414 -2.846 1.00 80.62 183 LYS A N 1
ATOM 1471 C CA . LYS A 1 183 ? 21.335 -5.458 -2.167 1.00 80.62 183 LYS A CA 1
ATOM 1472 C C . LYS A 1 183 ? 20.320 -6.175 -3.061 1.00 80.62 183 LYS A C 1
ATOM 1474 O O . LYS A 1 183 ? 20.027 -7.336 -2.816 1.00 80.62 183 LYS A O 1
ATOM 1479 N N . THR A 1 184 ? 19.781 -5.500 -4.073 1.00 84.19 184 THR A N 1
ATOM 1480 C CA . THR A 1 184 ? 18.727 -6.031 -4.952 1.00 84.19 184 THR A CA 1
ATOM 1481 C C . THR A 1 184 ? 18.854 -5.475 -6.369 1.00 84.19 184 THR A C 1
ATOM 1483 O O . THR A 1 184 ? 19.397 -4.383 -6.560 1.00 84.19 184 THR A O 1
ATOM 1486 N N . ASN A 1 185 ? 18.345 -6.218 -7.353 1.00 85.06 185 ASN A N 1
ATOM 1487 C CA . ASN A 1 185 ? 18.240 -5.791 -8.753 1.00 85.06 185 ASN A CA 1
ATOM 1488 C C . ASN A 1 185 ? 16.826 -5.315 -9.132 1.00 85.06 185 ASN A C 1
ATOM 1490 O O . ASN A 1 185 ? 16.580 -4.959 -10.281 1.00 85.06 185 ASN A O 1
ATOM 1494 N N . THR A 1 186 ? 15.897 -5.323 -8.175 1.00 88.50 186 THR A N 1
ATOM 1495 C CA . THR A 1 186 ? 14.460 -5.176 -8.426 1.00 88.50 186 THR A CA 1
ATOM 1496 C C . THR A 1 186 ? 13.881 -4.087 -7.522 1.00 88.50 186 THR A C 1
ATOM 1498 O O . THR A 1 186 ? 12.943 -4.306 -6.749 1.00 88.50 186 THR A O 1
ATOM 1501 N N . LEU A 1 187 ? 14.509 -2.913 -7.543 1.00 92.19 187 LEU A N 1
ATOM 1502 C CA . LEU A 1 187 ? 14.153 -1.774 -6.707 1.00 92.19 187 LEU A CA 1
ATOM 1503 C C . LEU A 1 187 ? 13.199 -0.834 -7.449 1.00 92.19 187 LEU A C 1
ATOM 1505 O O . LEU A 1 187 ? 13.476 -0.357 -8.546 1.00 92.19 187 LEU A O 1
ATOM 1509 N N . ILE A 1 188 ? 12.076 -0.515 -6.823 1.00 94.62 188 ILE A N 1
ATOM 1510 C CA . ILE A 1 188 ? 11.161 0.531 -7.259 1.00 94.62 188 ILE A CA 1
ATOM 1511 C C . ILE A 1 188 ? 11.644 1.852 -6.667 1.00 94.62 188 ILE A C 1
ATOM 1513 O O . ILE A 1 188 ? 11.549 2.094 -5.459 1.00 94.62 188 ILE A O 1
ATOM 1517 N N . GLU A 1 189 ? 12.142 2.730 -7.533 1.00 93.31 189 GLU A N 1
ATOM 1518 C CA . GLU A 1 189 ? 12.573 4.066 -7.131 1.00 93.31 189 GLU A CA 1
ATOM 1519 C C . GLU A 1 189 ? 11.415 4.924 -6.617 1.00 93.31 189 GLU A C 1
ATOM 1521 O O . GLU A 1 189 ? 10.275 4.828 -7.080 1.00 93.31 189 GLU A O 1
ATOM 1526 N N . SER A 1 190 ? 11.730 5.857 -5.718 1.00 93.00 190 SER A N 1
ATOM 1527 C CA . SER A 1 190 ? 10.733 6.711 -5.053 1.00 93.00 190 SER A CA 1
ATOM 1528 C C . SER A 1 190 ? 9.800 7.469 -6.011 1.00 93.00 190 SER A C 1
ATOM 1530 O O . SER A 1 190 ? 8.637 7.698 -5.685 1.00 93.00 190 SER A O 1
ATOM 1532 N N . GLN A 1 191 ? 10.274 7.832 -7.209 1.00 90.38 191 GLN A N 1
ATOM 1533 C CA . GLN A 1 191 ? 9.477 8.445 -8.288 1.00 90.38 191 GLN A CA 1
ATOM 1534 C C . GLN A 1 191 ? 8.381 7.536 -8.838 1.00 90.38 191 GLN A C 1
ATOM 1536 O O . GLN A 1 191 ? 7.303 8.017 -9.185 1.00 90.38 191 GLN A O 1
ATOM 1541 N N . TYR A 1 192 ? 8.638 6.234 -8.900 1.00 93.50 192 TYR A N 1
ATOM 1542 C CA . TYR A 1 192 ? 7.661 5.253 -9.344 1.00 93.50 192 TYR A CA 1
ATOM 1543 C C . TYR A 1 192 ? 6.688 4.910 -8.221 1.00 93.50 192 TYR A C 1
ATOM 1545 O O . TYR A 1 192 ? 5.490 4.879 -8.483 1.00 93.50 192 TYR A O 1
ATOM 1553 N N . VAL A 1 193 ? 7.163 4.802 -6.973 1.00 95.94 193 VAL A N 1
ATOM 1554 C CA . VAL A 1 193 ? 6.283 4.663 -5.796 1.00 95.94 193 VAL A CA 1
ATOM 1555 C C . VAL A 1 193 ? 5.287 5.828 -5.723 1.00 95.94 193 VAL A C 1
ATOM 1557 O O . VAL A 1 193 ? 4.085 5.612 -5.586 1.00 95.94 193 VAL A O 1
ATOM 1560 N N . TYR A 1 194 ? 5.752 7.066 -5.925 1.00 94.12 194 TYR A N 1
ATOM 1561 C CA . TYR A 1 194 ? 4.874 8.237 -6.006 1.00 94.12 194 TYR A CA 1
ATOM 1562 C C . TYR A 1 194 ? 3.817 8.106 -7.109 1.00 94.12 194 TYR A C 1
ATOM 1564 O O . TYR A 1 194 ? 2.636 8.348 -6.870 1.00 94.12 194 TYR A O 1
ATOM 1572 N N . ARG A 1 195 ? 4.219 7.702 -8.322 1.00 91.88 195 ARG A N 1
ATOM 1573 C CA . ARG A 1 195 ? 3.284 7.510 -9.445 1.00 91.88 195 ARG A CA 1
ATOM 1574 C C . ARG A 1 195 ? 2.240 6.437 -9.143 1.00 91.88 195 ARG A C 1
ATOM 1576 O O . ARG A 1 195 ? 1.076 6.651 -9.466 1.00 91.88 195 ARG A O 1
ATOM 1583 N N . MET A 1 196 ? 2.640 5.331 -8.516 1.00 95.12 196 MET A N 1
ATOM 1584 C CA . MET A 1 196 ? 1.733 4.269 -8.072 1.00 95.12 196 MET A CA 1
ATOM 1585 C C . MET A 1 196 ? 0.693 4.822 -7.090 1.00 95.12 196 MET A C 1
ATOM 1587 O O . MET A 1 196 ? -0.506 4.694 -7.326 1.00 95.12 196 MET A O 1
ATOM 1591 N N . ILE A 1 197 ? 1.130 5.544 -6.056 1.00 95.75 197 ILE A N 1
ATOM 1592 C CA . ILE A 1 197 ? 0.230 6.138 -5.058 1.00 95.75 197 ILE A CA 1
ATOM 1593 C C . ILE A 1 197 ? -0.716 7.168 -5.687 1.00 95.75 197 ILE A C 1
ATOM 1595 O O . ILE A 1 197 ? -1.930 7.098 -5.500 1.00 95.75 197 ILE A O 1
ATOM 1599 N N . LYS A 1 198 ? -0.202 8.101 -6.498 1.00 92.62 198 LYS A N 1
ATOM 1600 C CA . LYS A 1 198 ? -1.040 9.094 -7.193 1.00 92.62 198 LYS A CA 1
ATOM 1601 C C . LYS A 1 198 ? -2.054 8.432 -8.121 1.00 92.62 198 LYS A C 1
ATOM 1603 O O . LYS A 1 198 ? -3.175 8.927 -8.239 1.00 92.62 198 LYS A O 1
ATOM 1608 N N . ARG A 1 199 ? -1.686 7.315 -8.758 1.00 92.38 199 ARG A N 1
ATOM 1609 C CA . ARG A 1 199 ? -2.610 6.529 -9.576 1.00 92.38 199 ARG A CA 1
ATOM 1610 C C . ARG A 1 199 ? -3.744 5.956 -8.727 1.00 92.38 199 ARG A C 1
ATOM 1612 O O . ARG A 1 199 ? -4.898 6.182 -9.084 1.00 92.38 199 ARG A O 1
ATOM 1619 N N . SER A 1 200 ? -3.424 5.321 -7.601 1.00 96.06 200 SER A N 1
ATOM 1620 C CA . SER A 1 200 ? -4.400 4.805 -6.630 1.00 96.06 200 SER A CA 1
ATOM 1621 C C . SER A 1 200 ? -5.377 5.889 -6.171 1.00 96.06 200 SER A C 1
ATOM 1623 O O . SER A 1 200 ? -6.589 5.692 -6.240 1.00 96.06 200 SER A O 1
ATOM 1625 N N . ILE A 1 201 ? -4.861 7.064 -5.790 1.00 94.00 201 ILE A N 1
ATOM 1626 C CA . ILE A 1 201 ? -5.672 8.224 -5.383 1.00 94.00 201 ILE A CA 1
ATOM 1627 C C . ILE A 1 201 ? -6.599 8.654 -6.524 1.00 94.00 201 ILE A C 1
ATOM 1629 O O . ILE A 1 201 ? -7.801 8.778 -6.330 1.00 94.00 201 ILE A O 1
ATOM 1633 N N . SER A 1 202 ? -6.074 8.814 -7.746 1.00 91.88 202 SER A N 1
ATOM 1634 C CA . SER A 1 202 ? -6.880 9.226 -8.909 1.00 91.88 202 SER A CA 1
ATOM 1635 C C . SER A 1 202 ? -7.998 8.243 -9.280 1.00 91.88 202 SER A C 1
ATOM 1637 O O . SER A 1 202 ? -8.915 8.599 -10.016 1.00 91.88 202 SER A O 1
ATOM 1639 N N . GLN A 1 203 ? -7.902 6.996 -8.814 1.00 92.81 203 GLN A N 1
ATOM 1640 C CA . GLN A 1 203 ? -8.881 5.938 -9.055 1.00 92.81 203 GLN A CA 1
ATOM 1641 C C . GLN A 1 203 ? -9.831 5.720 -7.869 1.00 92.81 203 GLN A C 1
ATOM 1643 O O . GLN A 1 203 ? -10.666 4.818 -7.949 1.00 92.81 203 GLN A O 1
ATOM 1648 N N . ASN A 1 204 ? -9.731 6.533 -6.809 1.00 95.75 204 ASN A N 1
ATOM 1649 C CA . ASN A 1 204 ? -10.436 6.346 -5.538 1.00 95.75 204 ASN A CA 1
ATOM 1650 C C . ASN A 1 204 ? -10.188 4.953 -4.934 1.00 95.75 204 ASN A C 1
ATOM 1652 O O . ASN A 1 204 ? -11.105 4.310 -4.437 1.00 95.75 204 ASN A O 1
ATOM 1656 N N . LEU A 1 205 ? -8.945 4.475 -5.026 1.00 97.19 205 LEU A N 1
ATOM 1657 C CA . LEU A 1 205 ? -8.483 3.200 -4.468 1.00 97.19 205 LEU A CA 1
ATOM 1658 C C . LEU A 1 205 ? -7.600 3.410 -3.230 1.00 97.19 205 LEU A C 1
ATOM 1660 O O . LEU A 1 205 ? -6.693 2.621 -2.971 1.00 97.19 205 LEU A O 1
ATOM 1664 N N . CYS A 1 206 ? -7.810 4.510 -2.509 1.00 97.31 206 CYS A N 1
ATOM 1665 C CA . CYS A 1 206 ? -7.114 4.816 -1.266 1.00 97.31 206 CYS A CA 1
ATOM 1666 C C . CYS A 1 206 ? -8.078 4.785 -0.077 1.00 97.31 206 CYS A C 1
ATOM 1668 O O . CYS A 1 206 ? -9.262 5.104 -0.214 1.00 97.31 206 CYS A O 1
ATOM 1670 N N . ILE A 1 207 ? -7.555 4.383 1.077 1.00 98.00 207 ILE A N 1
ATOM 1671 C CA . ILE A 1 207 ? -8.225 4.444 2.376 1.00 98.00 207 ILE A CA 1
ATOM 1672 C C . ILE A 1 207 ? -7.290 5.207 3.301 1.00 98.00 207 ILE A C 1
ATOM 1674 O O . ILE A 1 207 ? -6.155 4.780 3.515 1.00 98.00 207 ILE A O 1
ATOM 1678 N N . ASP A 1 208 ? -7.744 6.346 3.805 1.00 97.00 208 ASP A N 1
ATOM 1679 C CA . ASP A 1 208 ? -6.905 7.215 4.620 1.00 97.00 208 ASP A CA 1
ATOM 1680 C C . ASP A 1 208 ? -6.635 6.579 5.985 1.00 97.00 208 ASP A C 1
ATOM 1682 O O . ASP A 1 208 ? -7.529 6.039 6.636 1.00 97.00 208 ASP A O 1
ATOM 1686 N N . LEU A 1 209 ? -5.380 6.654 6.424 1.00 96.62 209 LEU A N 1
ATOM 1687 C CA . LEU A 1 209 ? -4.985 6.256 7.767 1.00 96.62 209 LEU A CA 1
ATOM 1688 C C . LEU A 1 209 ? -4.920 7.525 8.625 1.00 96.62 209 LEU A C 1
ATOM 1690 O O . LEU A 1 209 ? -4.156 8.438 8.273 1.00 96.62 209 LEU A O 1
ATOM 1694 N N . PRO A 1 210 ? -5.673 7.608 9.738 1.00 96.38 210 PRO A N 1
ATOM 1695 C CA . PRO A 1 210 ? -5.679 8.797 10.576 1.00 96.38 210 PRO A CA 1
ATOM 1696 C C . PRO A 1 210 ? -4.303 9.024 11.206 1.00 96.38 210 PRO A C 1
ATOM 1698 O O . PRO A 1 210 ? -3.529 8.088 11.435 1.00 96.38 210 PRO A O 1
ATOM 1701 N N . ALA A 1 211 ? -3.996 10.284 11.509 1.00 93.88 211 ALA A N 1
ATOM 1702 C CA . ALA A 1 211 ? -2.784 10.617 12.246 1.00 93.88 211 ALA A CA 1
ATOM 1703 C C . ALA A 1 211 ? -2.788 9.915 13.620 1.00 93.88 211 ALA A C 1
ATOM 1705 O O . ALA A 1 211 ? -3.839 9.840 14.266 1.00 93.88 211 ALA A O 1
ATOM 1706 N N . PRO A 1 212 ? -1.640 9.394 14.088 1.00 93.25 212 PRO A N 1
ATOM 1707 C CA . PRO A 1 212 ? -1.571 8.768 15.399 1.00 93.25 212 PRO A CA 1
ATOM 1708 C C . PRO A 1 212 ? -1.929 9.800 16.473 1.00 93.25 212 PRO A C 1
ATOM 1710 O O . PRO A 1 212 ? -1.364 10.893 16.513 1.00 93.25 212 PRO A O 1
ATOM 1713 N N . ASN A 1 213 ? -2.881 9.451 17.335 1.00 91.88 213 ASN A N 1
ATOM 1714 C CA . ASN A 1 213 ? -3.402 10.322 18.388 1.00 91.88 213 ASN A CA 1
ATOM 1715 C C . ASN A 1 213 ? -3.021 9.851 19.799 1.00 91.88 213 ASN A C 1
ATOM 1717 O O . ASN A 1 213 ? -3.314 10.536 20.778 1.00 91.88 213 ASN A O 1
ATOM 1721 N N . LYS A 1 214 ? -2.357 8.695 19.918 1.00 89.00 214 LYS A N 1
ATOM 1722 C CA . LYS A 1 214 ? -1.867 8.137 21.182 1.00 89.00 214 LYS A CA 1
ATOM 1723 C C . LYS A 1 214 ? -0.458 7.577 21.003 1.00 89.00 214 LYS A C 1
ATOM 1725 O O . LYS A 1 214 ? -0.133 6.976 19.982 1.00 89.00 214 LYS A O 1
ATOM 1730 N N . SER A 1 215 ? 0.377 7.735 22.028 1.00 82.56 215 SER A N 1
ATOM 1731 C CA . SER A 1 215 ? 1.678 7.065 22.108 1.00 82.56 215 SER A CA 1
ATOM 1732 C C . SER A 1 215 ? 1.519 5.807 22.952 1.00 82.56 215 SER A C 1
ATOM 1734 O O . SER A 1 215 ? 1.405 5.896 24.170 1.00 82.56 215 SER A O 1
ATOM 1736 N N . LEU A 1 216 ? 1.532 4.642 22.313 1.00 85.25 216 LEU A N 1
ATOM 1737 C CA . LEU A 1 216 ? 1.533 3.360 23.018 1.00 85.25 216 LEU A CA 1
ATOM 1738 C C . LEU A 1 216 ? 2.954 3.014 23.479 1.00 85.25 216 LEU A C 1
ATOM 1740 O O . LEU A 1 216 ? 3.928 3.405 22.827 1.00 85.25 216 LEU A O 1
ATOM 1744 N N . VAL A 1 217 ? 3.078 2.275 24.580 1.00 79.44 217 VAL A N 1
ATOM 1745 C CA . VAL A 1 217 ? 4.342 1.636 24.969 1.00 79.44 217 VAL A CA 1
ATOM 1746 C C . VAL A 1 217 ? 4.435 0.323 24.202 1.00 79.44 217 VAL A C 1
ATOM 1748 O O . VAL A 1 217 ? 3.653 -0.591 24.448 1.00 79.44 217 VAL A O 1
ATOM 1751 N N . PHE A 1 218 ? 5.358 0.236 23.245 1.00 76.88 218 PHE A N 1
ATOM 1752 C CA . PHE A 1 218 ? 5.604 -1.013 22.534 1.00 76.88 218 PHE A CA 1
ATOM 1753 C C . PHE A 1 218 ? 6.401 -1.964 23.430 1.00 76.88 218 PHE A C 1
ATOM 1755 O O . PHE A 1 218 ? 7.501 -1.624 23.864 1.00 76.88 218 PHE A O 1
ATOM 1762 N N . ASN A 1 219 ? 5.851 -3.151 23.687 1.00 72.88 219 ASN A N 1
ATOM 1763 C CA . ASN A 1 219 ? 6.560 -4.254 24.322 1.00 72.88 219 ASN A CA 1
ATOM 1764 C C . ASN A 1 219 ? 6.554 -5.444 23.364 1.00 72.88 219 ASN A C 1
ATOM 1766 O O . ASN A 1 219 ? 5.499 -6.012 23.095 1.00 72.88 219 ASN A O 1
ATOM 1770 N N . ILE A 1 220 ? 7.734 -5.820 22.869 1.00 69.31 220 ILE A N 1
ATOM 1771 C CA . ILE A 1 220 ? 7.884 -6.910 21.902 1.00 69.31 220 ILE A CA 1
ATOM 1772 C C . ILE A 1 220 ? 7.378 -8.256 22.443 1.00 69.31 220 ILE A C 1
ATOM 1774 O O . ILE A 1 220 ? 6.875 -9.059 21.667 1.00 69.31 220 ILE A O 1
ATOM 1778 N N . LEU A 1 221 ? 7.446 -8.474 23.764 1.00 60.88 221 LEU A N 1
ATOM 1779 C CA . LEU A 1 221 ? 6.991 -9.710 24.412 1.00 60.88 221 LEU A CA 1
ATOM 1780 C C . LEU A 1 221 ? 5.464 -9.869 24.384 1.00 60.88 221 LEU A C 1
ATOM 1782 O O . LEU A 1 221 ? 4.977 -10.991 24.406 1.00 60.88 221 LEU A O 1
ATOM 1786 N N . ASN A 1 222 ? 4.727 -8.757 24.288 1.00 58.81 222 ASN A N 1
ATOM 1787 C CA . ASN A 1 222 ? 3.260 -8.726 24.309 1.00 58.81 222 ASN A CA 1
ATOM 1788 C C . ASN A 1 222 ? 2.671 -8.232 22.976 1.00 58.81 222 ASN A C 1
ATOM 1790 O O . ASN A 1 222 ? 1.484 -7.938 22.886 1.00 58.81 222 ASN A O 1
ATOM 1794 N N . ALA A 1 223 ? 3.502 -8.041 21.947 1.00 56.16 223 ALA A N 1
ATOM 1795 C CA . ALA A 1 223 ? 3.084 -7.390 20.706 1.00 56.16 223 ALA A CA 1
ATOM 1796 C C . ALA A 1 223 ? 2.121 -8.246 19.866 1.00 56.16 223 ALA A C 1
ATOM 1798 O O . ALA A 1 223 ? 1.438 -7.709 18.995 1.00 56.16 223 ALA A O 1
ATOM 1799 N N . PHE A 1 224 ? 2.087 -9.555 20.127 1.00 57.62 224 PHE A N 1
ATOM 1800 C CA . PHE A 1 224 ? 1.372 -10.552 19.326 1.00 57.62 224 PHE A CA 1
ATOM 1801 C C . PHE A 1 224 ? 0.650 -11.612 20.181 1.00 57.62 224 PHE A C 1
ATOM 1803 O O . PHE A 1 224 ? 0.274 -12.654 19.650 1.00 57.62 224 PHE A O 1
ATOM 1810 N N . SER A 1 225 ? 0.526 -11.376 21.494 1.00 47.16 225 SER A N 1
ATOM 1811 C CA . SER A 1 225 ? -0.175 -12.234 22.464 1.00 47.16 225 SER A CA 1
ATOM 1812 C C . SER A 1 225 ? -1.646 -11.873 22.586 1.00 47.16 225 SER A C 1
ATOM 1814 O O . SER A 1 225 ? -1.898 -10.650 22.699 1.00 47.16 225 SER A O 1
#

Secondary structure (DSSP, 8-state):
--HHHHHHHHHHHHHH--HHHHHHHHHHHHHHS-HHHHHHHHHHHHHHHHH--STTHHHHHHHHHHHHHHHHHHHH-TTEEE--STT--EEETTEEEEEEEESSS--EES-S-----SS-PPS--SEEEEEE---EES-SS--S----SSS------PEEPSEEEEE-HHHHHHH--EE--SS-S-EE-HHHHHHHHHHHHHTT-EEEPPPP-------GGGS--

pLDDT: mean 84.62, std 15.42, range [42.03, 98.44]